Protein AF-A0A1M6JC57-F1 (afdb_monomer_lite)

Secondary structure (DSSP, 8-state):
-HHHHHHHHHHHHHHHHHHHHHHHHHHHHTT------------PPP----PPP----S------SS-------------TTSPPS---S-SS--PPTTTT----TTS------TT-S-----EEEEEEEE-SSEEEEEEEESS--S--EEEEEETTEEEEEEEE--SS-EEEEEEPPSEEEEEEEEES--TTSSSEEEEEEEE-TTS-EEEEEEEEE-TT-EEEEEEEE---

Sequence (232 aa):
MAGYLLSLFHHIKDSMRKLSFLFIILFSFAAIKVSAQTDLPTSKPLKIDKVNPINSSGTPNKGSVLNMPNLIKEQPSVDMTAPNPVKMLRDEELVQAGTGMKIDPRIGPGERLGGSGQYFADQYLGDVKSSGKFIGIVCRDHEYVDGDRVKIYMNDMVVEQNLLLTGAFKGINVDLQDGFNRLDFEALNHGSSAPNTAQVDVYNDKGELIYSNKWLLSAGSKATLIVTKESM

Structure (mmCIF, N/CA/C/O backbone):
data_AF-A0A1M6JC57-F1
#
_entry.id   AF-A0A1M6JC57-F1
#
loop_
_atom_site.group_PDB
_atom_site.id
_atom_site.type_symbol
_atom_site.label_atom_id
_atom_site.label_alt_id
_atom_site.label_comp_id
_atom_site.label_asym_id
_atom_site.label_entity_id
_atom_site.label_seq_id
_atom_site.pdbx_PDB_ins_code
_atom_site.Cartn_x
_atom_site.Cartn_y
_atom_site.Cartn_z
_atom_site.occupancy
_atom_site.B_iso_or_equiv
_atom_site.auth_seq_id
_atom_site.auth_comp_id
_atom_site.auth_asym_id
_atom_site.auth_atom_id
_atom_site.pdbx_PDB_model_num
ATOM 1 N N . MET A 1 1 ? -58.322 -1.640 -47.300 1.00 57.94 1 MET A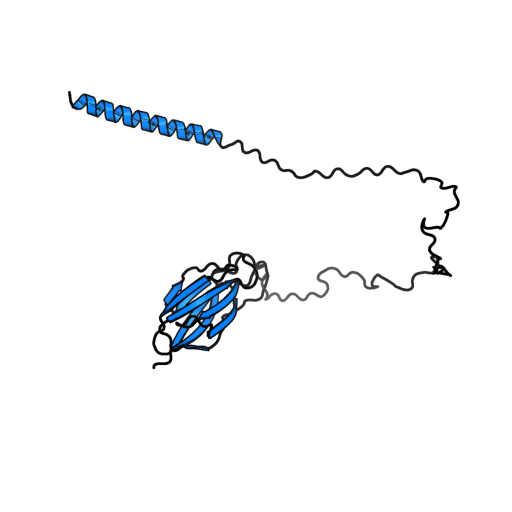 N 1
ATOM 2 C CA . MET A 1 1 ? -57.467 -0.439 -47.133 1.00 57.94 1 MET A CA 1
ATOM 3 C C . MET A 1 1 ? -56.357 -0.614 -46.089 1.00 57.94 1 MET A C 1
ATOM 5 O O . MET A 1 1 ? -55.246 -0.196 -46.370 1.00 57.94 1 MET A O 1
ATOM 9 N N . ALA A 1 2 ? -56.582 -1.271 -44.939 1.00 58.91 2 ALA A N 1
ATOM 10 C CA . ALA A 1 2 ? -55.565 -1.378 -43.874 1.00 58.91 2 ALA A CA 1
ATOM 11 C C . ALA A 1 2 ? -54.357 -2.306 -44.173 1.00 58.91 2 ALA A C 1
ATOM 13 O O . ALA A 1 2 ? -53.244 -2.011 -43.749 1.00 58.91 2 ALA A O 1
ATOM 14 N N . GLY A 1 3 ? -54.537 -3.394 -44.937 1.00 59.84 3 GLY A N 1
ATOM 15 C CA . GLY A 1 3 ? -53.449 -4.348 -45.230 1.00 59.84 3 GLY A CA 1
ATOM 16 C C . GLY A 1 3 ? -52.357 -3.813 -46.169 1.00 59.84 3 GLY A C 1
ATOM 17 O O . GLY A 1 3 ? -51.183 -4.128 -45.992 1.00 59.84 3 GLY A O 1
ATOM 18 N N . TYR A 1 4 ? -52.726 -2.945 -47.120 1.00 62.69 4 TYR A N 1
ATOM 19 C CA . TYR A 1 4 ? -51.774 -2.326 -48.053 1.00 62.69 4 TYR A CA 1
ATOM 20 C C . TYR A 1 4 ? -50.850 -1.325 -47.352 1.00 62.69 4 TYR A C 1
ATOM 22 O O . TYR A 1 4 ? -49.657 -1.300 -47.632 1.00 62.69 4 TYR A O 1
ATOM 30 N N . LEU A 1 5 ? -51.368 -0.556 -46.388 1.00 60.28 5 LEU A N 1
ATOM 31 C CA . LEU A 1 5 ? -50.570 0.390 -45.600 1.00 60.28 5 LEU A CA 1
ATOM 32 C C . LEU A 1 5 ? -49.539 -0.316 -44.711 1.00 60.28 5 LEU A C 1
ATOM 34 O O . LEU A 1 5 ? -48.407 0.148 -44.605 1.00 60.28 5 LEU A O 1
ATOM 38 N N . LEU A 1 6 ? -49.898 -1.464 -44.126 1.00 63.25 6 LEU A N 1
ATOM 39 C CA . LEU A 1 6 ? -48.986 -2.233 -43.276 1.00 63.25 6 LEU A CA 1
ATOM 40 C C . LEU A 1 6 ? -47.871 -2.912 -44.090 1.00 63.25 6 LEU A C 1
ATOM 42 O O . LEU A 1 6 ? -46.718 -2.930 -43.659 1.00 63.25 6 LEU A O 1
ATOM 46 N N . SER A 1 7 ? -48.202 -3.422 -45.280 1.00 64.75 7 SER A N 1
ATOM 47 C CA . SER A 1 7 ? -47.235 -3.969 -46.241 1.00 64.75 7 SER A CA 1
ATOM 48 C C . SER A 1 7 ? -46.272 -2.891 -46.750 1.00 64.75 7 SER A C 1
ATOM 50 O O . SER A 1 7 ? -45.063 -3.128 -46.784 1.00 64.75 7 SER A O 1
ATOM 52 N N . LEU A 1 8 ? -46.776 -1.692 -47.062 1.00 66.56 8 LEU A N 1
ATOM 53 C CA . LEU A 1 8 ? -45.949 -0.568 -47.501 1.00 66.56 8 LEU A CA 1
ATOM 54 C C . LEU A 1 8 ? -44.967 -0.139 -46.400 1.00 66.56 8 LEU A C 1
ATOM 56 O O . LEU A 1 8 ? -43.790 0.071 -46.673 1.00 66.56 8 LEU A O 1
ATOM 60 N N . PHE A 1 9 ? -45.421 -0.082 -45.143 1.00 65.44 9 PHE A N 1
ATOM 61 C CA . PHE A 1 9 ? -44.577 0.290 -44.002 1.00 65.44 9 PHE A CA 1
ATOM 62 C C . PHE A 1 9 ? -43.449 -0.716 -43.743 1.00 65.44 9 PHE A C 1
ATOM 64 O O . PHE A 1 9 ? -42.313 -0.320 -43.482 1.00 65.44 9 PHE A O 1
ATOM 71 N N . HIS A 1 10 ? -43.738 -2.016 -43.851 1.00 68.31 10 HIS A N 1
ATOM 72 C CA . HIS A 1 10 ? -42.714 -3.057 -43.729 1.00 68.31 10 HIS A CA 1
ATOM 73 C C . HIS A 1 10 ? -41.713 -2.994 -44.884 1.00 68.31 10 HIS A C 1
ATOM 75 O O . HIS A 1 10 ? -40.508 -3.092 -44.654 1.00 68.31 10 HIS A O 1
ATOM 81 N N . HIS A 1 11 ? -42.187 -2.742 -46.106 1.00 70.12 11 HIS A N 1
ATOM 82 C CA . HIS A 1 11 ? -41.315 -2.630 -47.270 1.00 70.12 11 HIS A CA 1
ATOM 83 C C . HIS A 1 11 ? -40.398 -1.398 -47.199 1.00 70.12 11 HIS A C 1
ATOM 85 O O . HIS A 1 11 ? -39.202 -1.498 -47.477 1.00 70.12 11 HIS A O 1
ATOM 91 N N . ILE A 1 12 ? -40.919 -0.260 -46.728 1.00 72.25 12 ILE A N 1
ATOM 92 C CA . ILE A 1 12 ? -40.142 0.965 -46.489 1.00 72.25 12 ILE A CA 1
ATOM 93 C C . ILE A 1 12 ? -39.103 0.740 -45.382 1.00 72.25 12 ILE A C 1
ATOM 95 O O . ILE A 1 12 ? -37.943 1.123 -45.542 1.00 72.25 12 ILE A O 1
ATOM 99 N N . LYS A 1 13 ? -39.473 0.064 -44.287 1.00 72.25 13 LYS A N 1
ATOM 100 C CA . LYS A 1 13 ? -38.561 -0.239 -43.173 1.00 72.25 13 LYS A CA 1
ATOM 101 C C . LYS A 1 13 ? -37.418 -1.168 -43.591 1.00 72.25 13 LYS A C 1
ATOM 103 O O . LYS A 1 13 ? -36.267 -0.913 -43.235 1.00 72.25 13 LYS A O 1
ATOM 108 N N . ASP A 1 14 ? -37.702 -2.200 -44.383 1.00 74.69 14 ASP A N 1
ATOM 109 C CA . ASP A 1 14 ? -36.667 -3.090 -44.917 1.00 74.69 14 ASP A CA 1
ATOM 110 C C . ASP A 1 14 ? -35.776 -2.394 -45.953 1.00 74.69 14 ASP A C 1
ATOM 112 O O . ASP A 1 14 ? -34.565 -2.626 -45.972 1.00 74.69 14 ASP A O 1
ATOM 116 N N . SER A 1 15 ? -36.333 -1.494 -46.770 1.00 73.88 15 SER A N 1
ATOM 117 C CA . SER A 1 15 ? -35.555 -0.669 -47.701 1.00 73.88 15 SER A CA 1
ATOM 118 C C . SER A 1 15 ? -34.612 0.286 -46.960 1.00 73.88 15 SER A C 1
ATOM 120 O O . SER A 1 15 ? -33.434 0.385 -47.301 1.00 73.88 15 SER A O 1
ATOM 122 N N . MET A 1 16 ? -35.082 0.930 -45.887 1.00 75.19 16 MET A N 1
ATOM 123 C CA . MET A 1 16 ? -34.252 1.798 -45.046 1.00 75.19 16 MET A CA 1
ATOM 124 C C . MET A 1 16 ? -33.160 1.032 -44.293 1.00 75.19 16 MET A C 1
ATOM 126 O O . MET A 1 16 ? -32.037 1.524 -44.177 1.00 75.19 16 MET A O 1
ATOM 130 N N . ARG A 1 17 ? -33.442 -0.193 -43.830 1.00 74.38 17 ARG A N 1
ATOM 131 C CA . ARG A 1 17 ? -32.431 -1.047 -43.190 1.00 74.38 17 ARG A CA 1
ATOM 132 C C . ARG A 1 17 ? -31.338 -1.447 -44.182 1.00 74.38 17 ARG A C 1
ATOM 134 O O . ARG A 1 17 ? -30.161 -1.351 -43.851 1.00 74.38 17 ARG A O 1
ATOM 141 N N . LYS A 1 18 ? -31.702 -1.823 -45.413 1.00 76.12 18 LYS A N 1
ATOM 142 C CA . LYS A 1 18 ? -30.737 -2.137 -46.484 1.00 76.12 18 LYS A CA 1
ATOM 143 C C . LYS A 1 18 ? -29.900 -0.919 -46.891 1.00 76.12 18 LYS A C 1
ATOM 145 O O . LYS A 1 18 ? -28.698 -1.065 -47.090 1.00 76.12 18 LYS A O 1
ATOM 150 N N . LEU A 1 19 ? -30.499 0.274 -46.943 1.00 77.75 19 LEU A N 1
ATOM 151 C CA . LEU A 1 19 ? -29.787 1.522 -47.240 1.00 77.75 19 LEU A CA 1
ATOM 152 C C . LEU A 1 19 ? -28.788 1.897 -46.132 1.00 77.75 19 LEU A C 1
ATOM 154 O O . LEU A 1 19 ? -27.669 2.307 -46.429 1.00 77.75 19 LEU A O 1
ATOM 158 N N . SER A 1 20 ? -29.155 1.688 -44.864 1.00 74.12 20 SER A N 1
ATOM 159 C CA . SER A 1 20 ? -28.253 1.889 -43.723 1.00 74.12 20 SER A CA 1
ATOM 160 C C . SER A 1 20 ? -27.077 0.903 -43.738 1.00 74.12 20 SER A C 1
ATOM 162 O O . SER A 1 20 ? -25.934 1.319 -43.556 1.00 74.12 20 SER A O 1
ATOM 164 N N . PHE A 1 21 ? -27.318 -0.374 -44.060 1.00 77.19 21 PHE A N 1
ATOM 165 C CA . PHE A 1 21 ? -26.244 -1.361 -44.240 1.00 77.19 21 PHE A CA 1
ATOM 166 C C . PHE A 1 21 ? -25.303 -1.010 -45.402 1.00 77.19 21 PHE A C 1
ATOM 168 O O . PHE A 1 21 ? -24.090 -1.156 -45.264 1.00 77.19 21 PHE A O 1
ATOM 175 N N . LEU A 1 22 ? -25.831 -0.494 -46.518 1.00 76.50 22 LEU A N 1
ATOM 176 C CA . LEU A 1 22 ? -25.012 -0.038 -47.645 1.00 76.50 22 LEU A CA 1
ATOM 177 C C . LEU A 1 22 ? -24.105 1.141 -47.246 1.00 76.50 22 LEU A C 1
ATOM 179 O O . LEU A 1 22 ? -22.941 1.183 -47.635 1.00 76.50 22 LEU A O 1
ATOM 183 N N . PHE A 1 23 ? -24.611 2.060 -46.418 1.00 72.88 23 PHE A N 1
ATOM 184 C CA . PHE A 1 23 ? -23.846 3.201 -45.908 1.00 72.88 23 PHE A CA 1
ATOM 185 C C . PHE A 1 23 ? -22.703 2.775 -44.972 1.00 72.88 23 PHE A C 1
ATOM 187 O O . PHE A 1 23 ? -21.607 3.325 -45.049 1.00 72.88 23 PHE A O 1
ATOM 194 N N . ILE A 1 24 ? -22.921 1.756 -44.134 1.00 75.56 24 ILE A N 1
ATOM 195 C CA . ILE A 1 24 ? -21.899 1.205 -43.223 1.00 75.56 24 ILE A CA 1
ATOM 196 C C . ILE A 1 24 ? -20.789 0.475 -44.005 1.00 75.56 24 ILE A C 1
ATOM 198 O O . ILE A 1 24 ? -19.605 0.591 -43.676 1.00 75.56 24 ILE A O 1
ATOM 202 N N . ILE A 1 25 ? -21.141 -0.230 -45.084 1.00 74.38 25 ILE A N 1
ATOM 203 C CA . ILE A 1 25 ? -20.165 -0.890 -45.970 1.00 74.38 25 ILE A CA 1
ATOM 204 C C . ILE A 1 25 ? -19.357 0.149 -46.768 1.00 74.38 25 ILE A C 1
ATOM 206 O O . ILE A 1 25 ? -18.148 -0.000 -46.936 1.00 74.38 25 ILE A O 1
ATOM 210 N N . LEU A 1 26 ? -19.984 1.246 -47.201 1.00 68.44 26 LEU A N 1
ATOM 211 C CA . LEU A 1 26 ? -19.286 2.326 -47.903 1.00 68.44 26 LEU A CA 1
ATOM 212 C C . LEU A 1 26 ? -18.325 3.098 -46.975 1.00 68.44 26 LEU A C 1
ATOM 214 O O . LEU A 1 26 ? -17.235 3.478 -47.397 1.00 68.44 26 LEU A O 1
ATOM 218 N N . PHE A 1 27 ? -18.688 3.282 -45.700 1.00 64.75 27 PHE A N 1
ATOM 219 C CA . PHE A 1 27 ? -17.851 3.983 -44.717 1.00 64.75 27 PHE A CA 1
ATOM 220 C C . PHE A 1 27 ? -16.655 3.143 -44.232 1.00 64.75 27 PHE A C 1
ATOM 222 O O . PHE A 1 27 ? -15.601 3.692 -43.916 1.00 64.75 27 PHE A O 1
ATOM 229 N N . SER A 1 28 ? -16.770 1.811 -44.235 1.00 62.47 28 SER A N 1
ATOM 230 C CA . SER A 1 28 ? -15.669 0.908 -43.859 1.00 62.47 28 SER A CA 1
ATOM 231 C C . SER A 1 28 ? -14.576 0.792 -44.932 1.00 62.47 28 SER A C 1
ATOM 233 O O . SER A 1 28 ? -13.411 0.601 -44.587 1.00 62.47 28 SER A O 1
ATOM 235 N N . PHE A 1 29 ? -14.894 1.009 -46.214 1.00 60.47 29 PHE A N 1
ATOM 236 C CA . PHE A 1 29 ? -13.886 1.060 -47.285 1.00 60.47 29 PHE A CA 1
ATOM 237 C C . PHE A 1 29 ? -13.098 2.383 -47.343 1.00 60.47 29 PHE A C 1
ATOM 239 O O . PHE A 1 29 ? -11.986 2.407 -47.871 1.00 60.47 29 PHE A O 1
ATOM 246 N N . ALA A 1 30 ? -13.619 3.473 -46.767 1.00 59.09 30 ALA A N 1
ATOM 247 C CA . ALA A 1 30 ? -12.938 4.773 -46.736 1.00 59.09 30 ALA A CA 1
ATOM 248 C C . ALA A 1 30 ? -11.845 4.882 -45.648 1.00 59.09 30 ALA A C 1
ATOM 250 O O . ALA A 1 30 ? -11.047 5.817 -45.673 1.00 59.09 30 ALA A O 1
ATOM 251 N N . ALA A 1 31 ? -11.761 3.924 -44.716 1.00 57.47 31 ALA A N 1
ATOM 252 C CA . ALA A 1 31 ? -10.851 3.981 -43.567 1.00 57.47 31 ALA A CA 1
ATOM 253 C C . ALA A 1 31 ? -9.427 3.427 -43.821 1.00 57.47 31 ALA A C 1
ATOM 255 O O . ALA A 1 31 ? -8.596 3.457 -42.918 1.00 57.47 31 ALA A O 1
ATOM 256 N N . ILE A 1 32 ? -9.097 2.939 -45.028 1.00 60.56 32 ILE A N 1
ATOM 257 C CA . ILE A 1 32 ? -7.828 2.210 -45.295 1.00 60.56 32 ILE A CA 1
ATOM 258 C C . ILE A 1 32 ? -6.736 3.099 -45.940 1.00 60.56 32 ILE A C 1
ATOM 260 O O . ILE A 1 32 ? -5.804 2.621 -46.582 1.00 60.56 32 ILE A O 1
ATOM 264 N N . LYS A 1 33 ? -6.784 4.423 -45.772 1.00 57.72 33 LYS A N 1
ATOM 265 C CA . LYS A 1 33 ? -5.689 5.316 -46.208 1.00 57.72 33 LYS A CA 1
ATOM 266 C C . LYS A 1 33 ? -5.234 6.233 -45.076 1.00 57.72 33 LYS A C 1
ATOM 268 O O . LYS A 1 33 ? -5.332 7.450 -45.169 1.00 57.72 33 LYS A O 1
ATOM 273 N N . VAL A 1 34 ? -4.697 5.633 -44.016 1.00 60.22 34 VAL A N 1
ATOM 274 C CA . VAL A 1 34 ? -3.831 6.341 -43.065 1.00 60.22 34 VAL A CA 1
ATOM 275 C C . VAL A 1 34 ? -2.392 6.148 -43.537 1.00 60.22 34 VAL A C 1
ATOM 277 O O . VAL A 1 34 ? -1.761 5.131 -43.263 1.00 60.22 34 VAL A O 1
ATOM 280 N N . SER A 1 35 ? -1.885 7.106 -44.311 1.00 66.38 35 SER A N 1
ATOM 281 C CA . SER A 1 35 ? -0.453 7.211 -44.585 1.00 66.38 35 SER A CA 1
ATOM 282 C C . SER A 1 35 ? 0.213 7.783 -43.335 1.00 66.38 35 SER A C 1
ATOM 284 O O . SER A 1 35 ? 0.094 8.974 -43.062 1.00 66.38 35 SER A O 1
ATOM 286 N N . ALA A 1 36 ? 0.874 6.937 -42.548 1.00 57.84 36 ALA A N 1
ATOM 287 C CA . ALA A 1 36 ? 1.728 7.394 -41.461 1.00 57.84 36 ALA A CA 1
ATOM 288 C C . ALA A 1 36 ? 3.008 7.995 -42.064 1.00 57.84 36 ALA A C 1
ATOM 290 O O . ALA A 1 36 ? 3.823 7.282 -42.648 1.00 57.84 36 ALA A O 1
ATOM 291 N N . GLN A 1 37 ? 3.166 9.314 -41.965 1.00 56.25 37 GLN A N 1
ATOM 292 C CA . GLN A 1 37 ? 4.423 9.988 -42.268 1.00 56.25 37 GLN A CA 1
ATOM 293 C C . GLN A 1 37 ? 5.407 9.698 -41.131 1.00 56.25 37 GLN A C 1
ATOM 295 O O . GLN A 1 37 ? 5.222 10.146 -40.003 1.00 56.25 37 GLN A O 1
ATOM 300 N N . THR A 1 38 ? 6.442 8.913 -41.416 1.00 53.66 38 THR A N 1
ATOM 301 C CA . THR A 1 38 ? 7.579 8.730 -40.513 1.00 53.66 38 THR A CA 1
ATOM 302 C C . THR A 1 38 ? 8.598 9.830 -40.794 1.00 53.66 38 THR A C 1
ATOM 304 O O . THR A 1 38 ? 9.425 9.690 -41.696 1.00 53.66 38 THR A O 1
ATOM 307 N N . ASP A 1 39 ? 8.554 10.921 -40.029 1.00 57.62 39 ASP A N 1
ATOM 308 C CA . ASP A 1 39 ? 9.605 11.947 -40.012 1.00 57.62 39 ASP A CA 1
ATOM 309 C C . ASP A 1 39 ? 10.848 11.426 -39.265 1.00 57.62 39 ASP A C 1
ATOM 311 O O . ASP A 1 39 ? 11.230 11.931 -38.211 1.00 57.62 39 ASP A O 1
ATOM 315 N N . LEU A 1 40 ? 11.495 10.382 -39.795 1.00 57.12 40 LEU A N 1
ATOM 316 C CA . LEU A 1 40 ? 12.866 10.059 -39.403 1.00 57.12 40 LEU A CA 1
ATOM 317 C C . LEU A 1 40 ? 13.819 10.829 -40.325 1.00 57.12 40 LEU A C 1
ATOM 319 O O . LEU A 1 40 ? 13.878 10.526 -41.523 1.00 57.12 40 LEU A O 1
ATOM 323 N N . PRO A 1 41 ? 14.593 11.804 -39.815 1.00 56.69 41 PRO A N 1
ATOM 324 C CA . PRO A 1 41 ? 15.617 12.444 -40.620 1.00 56.69 41 PRO A CA 1
ATOM 325 C C . PRO A 1 41 ? 16.667 11.392 -40.991 1.00 56.69 41 PRO A C 1
ATOM 327 O O . PRO A 1 41 ? 17.414 10.902 -40.146 1.00 56.69 41 PRO A O 1
ATOM 330 N N . THR A 1 42 ? 16.724 11.031 -42.273 1.00 66.25 42 THR A N 1
ATOM 331 C CA . THR A 1 42 ? 17.834 10.238 -42.808 1.00 66.25 42 THR A CA 1
ATOM 332 C C . THR A 1 42 ? 19.108 11.056 -42.629 1.00 66.25 42 THR A C 1
ATOM 334 O O . THR A 1 42 ? 19.217 12.158 -43.176 1.00 66.25 42 THR A O 1
ATOM 337 N N . SER A 1 43 ? 20.064 10.550 -41.846 1.00 63.50 43 SER A N 1
ATOM 338 C CA . SER A 1 43 ? 21.333 11.236 -41.622 1.00 63.50 43 SER A CA 1
ATOM 339 C C . SER A 1 43 ? 22.094 11.336 -42.945 1.00 63.50 43 SER A C 1
ATOM 341 O O . SER A 1 43 ? 22.605 10.357 -43.485 1.00 63.50 43 SER A O 1
ATOM 343 N N . LYS A 1 44 ? 22.160 12.547 -43.504 1.00 69.44 44 LYS A N 1
ATOM 344 C CA . LYS A 1 44 ? 23.105 12.849 -44.578 1.00 69.44 44 LYS A CA 1
ATOM 345 C C . LYS A 1 44 ? 24.494 12.959 -43.943 1.00 69.44 44 LYS A C 1
ATOM 347 O O . LYS A 1 44 ? 24.690 13.862 -43.129 1.00 69.44 44 LYS A O 1
ATOM 352 N N . PRO A 1 45 ? 25.458 12.086 -44.279 1.00 65.56 45 PRO A N 1
ATOM 353 C CA . PRO A 1 45 ? 26.816 12.250 -43.788 1.00 65.56 45 PRO A CA 1
ATOM 354 C C . PRO A 1 45 ? 27.404 13.552 -44.345 1.00 65.56 45 PRO A C 1
ATOM 356 O O . PRO A 1 45 ? 27.361 13.805 -45.552 1.00 65.56 45 PRO A O 1
ATOM 359 N N . LEU A 1 46 ? 27.936 14.390 -43.453 1.00 65.12 46 LEU A N 1
ATOM 360 C CA . LEU A 1 46 ? 28.674 15.600 -43.808 1.00 65.12 46 LEU A CA 1
ATOM 361 C C . LEU A 1 46 ? 29.938 15.207 -44.582 1.00 65.12 46 LEU A C 1
ATOM 363 O O . LEU A 1 46 ? 30.822 14.542 -44.043 1.00 65.12 46 LEU A O 1
ATOM 367 N N . LYS A 1 47 ? 30.034 15.633 -45.844 1.00 65.25 47 LYS A N 1
ATOM 368 C CA . LYS A 1 47 ? 31.299 15.603 -46.583 1.00 65.25 47 LYS A CA 1
ATOM 369 C C . LYS A 1 47 ? 32.156 16.761 -46.083 1.00 65.25 47 LYS A C 1
ATOM 371 O O . LYS A 1 47 ? 31.858 17.915 -46.372 1.00 65.25 47 LYS A O 1
ATOM 376 N N . ILE A 1 48 ? 33.182 16.449 -45.297 1.00 64.88 48 ILE A N 1
ATOM 377 C CA . ILE A 1 48 ? 34.228 17.412 -44.951 1.00 64.88 48 ILE A CA 1
ATOM 378 C C . ILE A 1 48 ? 35.236 17.388 -46.095 1.00 64.88 48 ILE A C 1
ATOM 380 O O . ILE A 1 48 ? 36.061 16.478 -46.183 1.00 64.88 48 ILE A O 1
ATOM 384 N N . ASP A 1 49 ? 35.153 18.372 -46.984 1.00 68.88 49 ASP A N 1
ATOM 385 C CA . ASP A 1 49 ? 36.222 18.607 -47.946 1.00 68.88 49 ASP A CA 1
ATOM 386 C C . ASP A 1 49 ? 37.463 19.100 -47.195 1.00 68.88 49 ASP A C 1
ATOM 388 O O . ASP A 1 49 ? 37.387 19.905 -46.260 1.00 68.88 49 A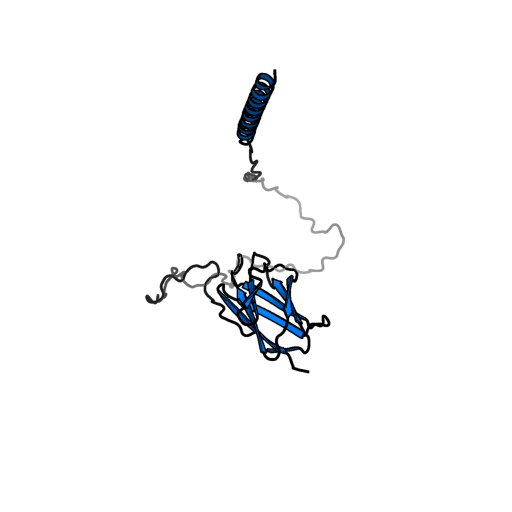SP A O 1
ATOM 392 N N . LYS A 1 50 ? 38.627 18.572 -47.576 1.00 57.53 50 LYS A N 1
ATOM 393 C CA . LYS A 1 50 ? 39.908 18.898 -46.953 1.00 57.53 50 LYS A CA 1
ATOM 394 C C . LYS A 1 50 ? 40.217 20.372 -47.229 1.00 57.53 50 LYS A C 1
ATOM 396 O O . LYS A 1 50 ? 40.629 20.725 -48.330 1.00 57.53 50 LYS A O 1
ATOM 401 N N . VAL A 1 51 ? 39.996 21.234 -46.238 1.00 61.25 51 VAL A N 1
ATOM 402 C CA . VAL A 1 51 ? 40.398 22.643 -46.303 1.00 61.25 51 VAL A CA 1
ATOM 403 C C . VAL A 1 51 ? 41.911 22.697 -46.498 1.00 61.25 51 VAL A C 1
ATOM 405 O O . VAL A 1 51 ? 42.667 22.125 -45.710 1.00 61.25 51 VAL A O 1
ATOM 408 N N . ASN A 1 52 ? 42.351 23.371 -47.564 1.00 61.69 52 ASN A N 1
ATOM 409 C CA . ASN A 1 52 ? 43.759 23.702 -47.744 1.00 61.69 52 ASN A CA 1
ATOM 410 C C . ASN A 1 52 ? 44.221 24.500 -46.517 1.00 61.69 52 ASN A C 1
ATOM 412 O O . ASN A 1 52 ? 43.550 25.475 -46.163 1.00 61.69 52 ASN A O 1
ATOM 416 N N . PRO A 1 53 ? 45.325 24.113 -45.855 1.00 54.25 53 PRO A N 1
ATOM 417 C CA . PRO A 1 53 ? 45.817 24.853 -44.707 1.00 54.25 53 PRO A CA 1
ATOM 418 C C . PRO A 1 53 ? 46.078 26.294 -45.142 1.00 54.25 53 PRO A C 1
ATOM 420 O O . PRO A 1 53 ? 46.812 26.553 -46.096 1.00 54.25 53 PRO A O 1
ATOM 423 N N . ILE A 1 54 ? 45.423 27.234 -44.465 1.00 52.69 54 ILE A N 1
ATOM 424 C CA . ILE A 1 54 ? 45.704 28.650 -44.643 1.00 52.69 54 ILE A CA 1
ATOM 425 C C . ILE A 1 54 ? 47.124 28.848 -44.121 1.00 52.69 54 ILE A C 1
ATOM 427 O O . ILE A 1 54 ? 47.382 28.696 -42.926 1.00 52.69 54 ILE A O 1
ATOM 431 N N . ASN A 1 55 ? 48.053 29.151 -45.026 1.00 55.25 55 ASN A N 1
ATOM 432 C CA . ASN A 1 55 ? 49.387 29.594 -44.656 1.00 55.25 55 ASN A CA 1
ATOM 433 C C . ASN A 1 55 ? 49.242 30.970 -43.998 1.00 55.25 55 ASN A C 1
ATOM 435 O O . ASN A 1 55 ? 49.256 31.997 -44.672 1.00 55.25 55 ASN A O 1
ATOM 439 N N . SER A 1 56 ? 49.061 30.994 -42.679 1.00 48.44 56 SER A N 1
ATOM 440 C CA . SER A 1 56 ? 49.101 32.220 -41.886 1.00 48.44 56 SER A CA 1
ATOM 441 C C . SER A 1 56 ? 50.542 32.716 -41.802 1.00 48.44 56 SER A C 1
ATOM 443 O O . SER A 1 56 ? 51.221 32.536 -40.795 1.00 48.44 56 SER A O 1
ATOM 445 N N . SER A 1 57 ? 51.031 33.359 -42.861 1.00 52.06 57 SER A N 1
ATOM 446 C CA . SER A 1 57 ? 52.250 34.170 -42.821 1.00 52.06 57 SER A CA 1
ATOM 447 C C . SER A 1 57 ? 51.952 35.540 -42.199 1.00 52.06 57 SER A C 1
ATOM 449 O O . SER A 1 57 ? 52.148 36.582 -42.820 1.00 52.06 57 SER A O 1
ATOM 451 N N . GLY A 1 58 ? 51.426 35.531 -40.977 1.00 51.84 58 GLY A N 1
ATOM 452 C CA . GLY A 1 58 ? 51.177 36.716 -40.168 1.00 51.84 58 GLY A CA 1
ATOM 453 C C . GLY A 1 58 ? 51.557 36.405 -38.731 1.00 51.84 58 GLY A C 1
ATOM 454 O O . GLY A 1 58 ? 51.068 35.436 -38.153 1.00 51.84 58 GLY A O 1
ATOM 455 N N . THR A 1 59 ? 52.464 37.196 -38.166 1.00 46.97 59 THR A N 1
ATOM 456 C CA . THR A 1 59 ? 52.841 37.106 -36.755 1.00 46.97 59 THR A CA 1
ATOM 457 C C . THR A 1 59 ? 51.583 37.218 -35.885 1.00 46.97 59 THR A C 1
ATOM 459 O O . THR A 1 59 ? 50.799 38.154 -36.060 1.00 46.97 59 THR A O 1
ATOM 462 N N . PRO A 1 60 ? 51.337 36.277 -34.957 1.00 45.00 60 PRO A N 1
ATOM 463 C CA . PRO A 1 60 ? 50.129 36.313 -34.155 1.00 45.00 60 PRO A CA 1
ATOM 464 C C . PRO A 1 60 ? 50.272 37.455 -33.153 1.00 45.00 60 PRO A C 1
ATOM 466 O O . PRO A 1 60 ? 51.086 37.379 -32.231 1.00 45.00 60 PRO A O 1
ATOM 469 N N . ASN A 1 61 ? 49.488 38.519 -33.319 1.00 56.44 61 ASN A N 1
ATOM 470 C CA . ASN A 1 61 ? 49.352 39.522 -32.271 1.00 56.44 61 ASN A CA 1
ATOM 471 C C . ASN A 1 61 ? 48.658 38.853 -31.080 1.00 56.44 61 ASN A C 1
ATOM 473 O O . ASN A 1 61 ? 47.442 38.664 -31.062 1.00 56.44 61 ASN A O 1
ATOM 477 N N . LYS A 1 62 ? 49.458 38.440 -30.093 1.00 51.25 62 LYS A N 1
ATOM 478 C CA . LYS A 1 62 ? 48.985 37.936 -28.804 1.00 51.25 62 LYS A CA 1
ATOM 479 C C . LYS A 1 62 ? 48.475 39.117 -27.978 1.00 51.25 62 LYS A C 1
ATOM 481 O O . LYS A 1 62 ? 49.172 39.617 -27.103 1.00 51.25 62 LYS A O 1
ATOM 486 N N . GLY A 1 63 ? 47.268 39.577 -28.276 1.00 53.75 63 GLY A N 1
ATOM 487 C CA . GLY A 1 63 ? 46.591 40.603 -27.496 1.00 53.75 63 GLY A CA 1
ATOM 488 C C . GLY A 1 63 ? 45.085 40.438 -27.597 1.00 53.75 63 GLY A C 1
ATOM 489 O O . GLY A 1 63 ? 44.529 40.456 -28.691 1.00 53.75 63 GLY A O 1
ATOM 490 N N . SER A 1 64 ? 44.429 40.273 -26.450 1.00 51.78 64 SER A N 1
ATOM 491 C CA . SER A 1 64 ? 42.992 40.515 -26.342 1.00 51.78 64 SER A CA 1
ATOM 492 C C . SER A 1 64 ? 42.725 41.981 -26.697 1.00 51.78 64 SER A C 1
ATOM 494 O O . SER A 1 64 ? 43.518 42.854 -26.348 1.00 51.78 64 SER A O 1
ATOM 496 N N . VAL A 1 65 ? 41.604 42.271 -27.361 1.00 58.78 65 VAL A N 1
ATOM 497 C CA . VAL A 1 65 ? 41.153 43.645 -27.682 1.00 58.78 65 VAL A CA 1
ATOM 498 C C . VAL A 1 65 ? 40.944 44.486 -26.404 1.00 58.78 65 VAL A C 1
ATOM 500 O O . VAL A 1 65 ? 40.820 45.706 -26.456 1.00 58.78 65 VAL A O 1
ATOM 503 N N . LEU A 1 66 ? 40.959 43.844 -25.234 1.00 59.12 66 LEU A N 1
ATOM 504 C CA . LEU A 1 66 ? 41.004 44.480 -23.926 1.00 59.12 66 LEU A CA 1
ATOM 505 C C . LEU A 1 66 ? 42.441 44.455 -23.392 1.00 59.12 66 LEU A C 1
ATOM 507 O O . LEU A 1 66 ? 43.041 43.386 -23.268 1.00 59.12 66 LEU A O 1
ATOM 511 N N . ASN A 1 67 ? 42.960 45.639 -23.053 1.00 54.94 67 ASN A N 1
ATOM 512 C CA . ASN A 1 67 ? 44.296 45.903 -22.510 1.00 54.94 67 ASN A CA 1
ATOM 513 C C . ASN A 1 67 ? 44.452 45.335 -21.083 1.00 54.94 67 ASN A C 1
ATOM 515 O O . ASN A 1 67 ? 44.617 46.071 -20.112 1.00 54.94 67 ASN A O 1
ATOM 519 N N . MET A 1 68 ? 44.306 44.021 -20.936 1.00 60.16 68 MET A N 1
ATOM 520 C CA . MET A 1 68 ? 44.453 43.323 -19.669 1.00 60.16 68 MET A CA 1
ATOM 521 C C . MET A 1 68 ? 45.899 42.830 -19.559 1.00 60.16 68 MET A C 1
ATOM 523 O O . MET A 1 68 ? 46.354 42.096 -20.442 1.00 60.16 68 MET A O 1
ATOM 527 N N . PRO A 1 69 ? 46.653 43.235 -18.521 1.00 56.72 69 PRO A N 1
ATOM 528 C CA . PRO A 1 69 ? 48.042 42.828 -18.379 1.00 56.72 69 PRO A CA 1
ATOM 529 C C . PRO A 1 69 ? 48.121 41.310 -18.214 1.00 56.72 69 PRO A C 1
ATOM 531 O O . PRO A 1 69 ? 47.384 40.710 -17.432 1.00 56.72 69 PRO A O 1
ATOM 534 N N . ASN A 1 70 ? 49.012 40.685 -18.979 1.00 59.31 70 ASN A N 1
ATOM 535 C CA . ASN A 1 70 ? 49.207 39.243 -18.969 1.00 59.31 70 ASN A CA 1
ATOM 536 C C . ASN A 1 70 ? 49.787 38.817 -17.604 1.00 59.31 70 ASN A C 1
ATOM 538 O O . ASN A 1 70 ? 50.961 39.051 -17.327 1.00 59.31 70 ASN A O 1
ATOM 542 N N . LEU A 1 71 ? 48.956 38.240 -16.727 1.00 62.75 71 LEU A N 1
ATOM 543 C CA . LEU A 1 71 ? 49.338 37.872 -15.352 1.00 62.75 71 LEU A CA 1
ATOM 544 C C . LEU A 1 71 ? 50.205 36.604 -15.273 1.00 62.75 71 LEU A C 1
ATOM 546 O O . LEU A 1 71 ? 50.718 36.272 -14.207 1.00 62.75 71 LEU A O 1
ATOM 550 N N . ILE A 1 72 ? 50.390 35.898 -16.390 1.00 64.44 72 ILE A N 1
ATOM 551 C CA . ILE A 1 72 ? 51.165 34.657 -16.460 1.00 64.44 72 ILE A CA 1
ATOM 552 C C . ILE A 1 72 ? 52.509 34.969 -17.126 1.00 64.44 72 ILE A C 1
ATOM 554 O O . ILE A 1 72 ? 52.584 35.130 -18.344 1.00 64.44 72 ILE A O 1
ATOM 558 N N . LYS A 1 73 ? 53.566 35.101 -16.311 1.00 62.75 73 LYS A N 1
ATOM 559 C CA . LYS A 1 73 ? 54.922 35.461 -16.771 1.00 62.75 73 LYS A CA 1
ATOM 560 C C . LYS A 1 73 ? 55.663 34.330 -17.487 1.00 62.75 73 LYS A C 1
ATOM 562 O O . LYS A 1 73 ? 56.516 34.625 -18.314 1.00 62.75 73 LYS A O 1
ATOM 567 N N . GLU A 1 74 ? 55.325 33.071 -17.229 1.00 66.06 74 GLU A N 1
ATOM 568 C CA . GLU A 1 74 ? 55.971 31.924 -17.872 1.00 66.06 74 GLU A CA 1
ATOM 569 C C . GLU A 1 74 ? 54.923 30.926 -18.353 1.00 66.06 74 GLU A C 1
ATOM 571 O O . GLU A 1 74 ? 54.051 30.497 -17.597 1.00 66.06 74 GLU A O 1
ATOM 576 N N . GLN A 1 75 ? 54.993 30.574 -19.638 1.00 67.31 75 GLN A N 1
ATOM 577 C CA . GLN A 1 75 ? 54.229 29.454 -20.173 1.00 67.31 75 GLN A CA 1
ATOM 578 C C . GLN A 1 75 ? 54.980 28.165 -19.816 1.00 67.31 75 GLN A C 1
ATOM 580 O O . GLN A 1 75 ? 56.177 28.089 -20.095 1.00 67.31 75 GLN A O 1
ATOM 585 N N . PRO A 1 76 ? 54.324 27.159 -19.214 1.00 64.50 76 PRO A N 1
ATOM 586 C CA . PRO A 1 76 ? 54.993 25.912 -18.870 1.00 64.50 76 PRO A CA 1
ATOM 587 C C . PRO A 1 76 ? 55.514 25.231 -20.142 1.00 64.50 76 PRO A C 1
ATOM 589 O O . PRO A 1 76 ? 54.752 24.962 -21.073 1.00 64.50 76 PRO A O 1
ATOM 592 N N . SER A 1 77 ? 56.820 24.963 -20.189 1.00 67.50 77 SER A N 1
ATOM 593 C CA . SER A 1 77 ? 57.444 24.185 -21.258 1.00 67.50 77 SER A CA 1
ATOM 594 C C . SER A 1 77 ? 57.116 22.707 -21.051 1.00 67.50 77 SER A C 1
ATOM 596 O O . SER A 1 77 ? 57.718 22.038 -20.211 1.00 67.50 77 SER A O 1
ATOM 598 N N . VAL A 1 78 ? 56.128 22.202 -21.786 1.00 63.94 78 VAL A N 1
ATOM 599 C CA . VAL A 1 78 ? 55.788 20.777 -21.780 1.00 63.94 78 VAL A CA 1
ATOM 600 C C . VAL A 1 78 ? 56.686 20.079 -22.798 1.00 63.94 78 VAL A C 1
ATOM 602 O O . VAL A 1 78 ? 56.538 20.290 -24.001 1.00 63.94 78 VAL A O 1
ATOM 605 N N . ASP A 1 79 ? 57.630 19.270 -22.318 1.00 72.81 79 ASP A N 1
ATOM 606 C CA . ASP A 1 79 ? 58.444 18.408 -23.172 1.00 72.81 79 ASP A CA 1
ATOM 607 C C . ASP A 1 79 ? 57.581 17.249 -23.693 1.00 72.81 79 ASP A C 1
ATOM 609 O O . ASP A 1 79 ? 57.253 16.314 -22.966 1.00 72.81 79 ASP A O 1
ATOM 613 N N . MET A 1 80 ? 57.179 17.335 -24.963 1.00 67.69 80 MET A N 1
ATOM 614 C CA . MET A 1 80 ? 56.361 16.314 -25.626 1.00 67.69 80 MET A CA 1
ATOM 615 C C . MET A 1 80 ? 57.172 15.117 -26.136 1.00 67.69 80 MET A C 1
ATOM 617 O O . MET A 1 80 ? 56.592 14.190 -26.699 1.00 67.69 80 MET A O 1
ATOM 621 N N . THR A 1 81 ? 58.499 15.132 -25.971 1.00 74.31 81 THR A N 1
ATOM 622 C CA . THR A 1 81 ? 59.372 14.014 -26.357 1.00 74.31 81 THR A CA 1
ATOM 623 C C . THR A 1 81 ? 59.634 13.037 -25.213 1.00 74.31 81 THR A C 1
ATOM 625 O O . THR A 1 81 ? 60.026 11.897 -25.466 1.00 74.31 81 THR A O 1
ATOM 628 N N . ALA A 1 82 ? 59.351 13.432 -23.969 1.00 74.25 82 ALA A N 1
ATOM 629 C CA . ALA A 1 82 ? 59.438 12.547 -22.818 1.00 74.25 82 ALA A CA 1
ATOM 630 C C . ALA A 1 82 ? 58.267 11.536 -22.812 1.00 74.25 82 ALA A C 1
ATOM 632 O O . ALA A 1 82 ? 57.102 11.941 -22.880 1.00 74.25 82 ALA A O 1
ATOM 633 N N . PRO A 1 83 ? 58.531 10.217 -22.714 1.00 68.88 83 PRO A N 1
ATOM 634 C CA . PRO A 1 83 ? 57.470 9.226 -22.599 1.00 68.88 83 PRO A CA 1
ATOM 635 C C . PRO A 1 83 ? 56.698 9.443 -21.294 1.00 68.88 83 PRO A C 1
ATOM 637 O O . PRO A 1 83 ? 57.284 9.545 -20.216 1.00 68.88 83 PRO A O 1
ATOM 640 N N . ASN A 1 84 ? 55.372 9.525 -21.398 1.00 70.50 84 ASN A N 1
ATOM 641 C CA . ASN A 1 84 ? 54.499 9.761 -20.254 1.00 70.50 84 ASN A CA 1
ATOM 642 C C . ASN A 1 84 ? 54.626 8.595 -19.246 1.00 70.50 84 ASN A C 1
ATOM 644 O O . ASN A 1 84 ? 54.342 7.455 -19.623 1.00 70.50 84 ASN A O 1
ATOM 648 N N . PRO A 1 85 ? 55.023 8.838 -17.981 1.00 70.56 85 PRO A N 1
ATOM 649 C CA . PRO A 1 85 ? 55.167 7.775 -16.984 1.00 70.56 85 PRO A CA 1
ATOM 650 C C . PRO A 1 85 ? 53.819 7.176 -16.556 1.00 70.56 85 PRO A C 1
ATOM 652 O O . PRO A 1 85 ? 53.782 6.100 -15.960 1.00 70.56 85 PRO A O 1
ATOM 655 N N . VAL A 1 86 ? 52.704 7.856 -16.845 1.00 72.19 86 VAL A N 1
ATOM 656 C CA . VAL A 1 86 ? 51.363 7.407 -16.463 1.00 72.19 86 VAL A CA 1
ATOM 657 C C . VAL A 1 86 ? 50.809 6.457 -17.523 1.00 72.19 86 VAL A C 1
ATOM 659 O O . VAL A 1 86 ? 50.356 6.865 -18.594 1.00 72.19 86 VAL A O 1
ATOM 662 N N . LYS A 1 87 ? 50.827 5.164 -17.202 1.00 72.81 87 LYS A N 1
ATOM 663 C CA . LYS A 1 87 ? 50.250 4.103 -18.029 1.00 72.81 87 LYS A CA 1
ATOM 664 C C . LYS A 1 87 ? 48.730 4.072 -17.826 1.00 72.81 87 LYS A C 1
ATOM 666 O O . LYS A 1 87 ? 48.243 3.682 -16.772 1.00 72.81 87 LYS A O 1
ATOM 671 N N . MET A 1 88 ? 47.979 4.521 -18.833 1.00 72.00 88 MET A N 1
ATOM 672 C CA . MET A 1 88 ? 46.503 4.582 -18.799 1.00 72.00 88 MET A CA 1
ATOM 673 C C . MET A 1 88 ? 45.827 3.227 -19.081 1.00 72.00 88 MET A C 1
ATOM 675 O O . MET A 1 88 ? 44.614 3.098 -18.930 1.00 72.00 88 MET A O 1
ATOM 679 N N . LEU A 1 89 ? 46.599 2.225 -19.514 1.00 72.19 89 LEU A N 1
ATOM 680 C CA . LEU A 1 89 ? 46.131 0.872 -19.809 1.00 72.19 89 LEU A CA 1
ATOM 681 C C . LEU A 1 89 ? 46.722 -0.099 -18.787 1.00 72.19 89 LEU A C 1
ATOM 683 O O . LEU A 1 89 ? 47.886 0.035 -18.409 1.00 72.19 89 LEU A O 1
ATOM 687 N N . ARG A 1 90 ? 45.909 -1.060 -18.338 1.00 71.06 90 ARG A N 1
ATOM 688 C CA . ARG A 1 90 ? 46.361 -2.135 -17.447 1.00 71.06 90 ARG A CA 1
ATOM 689 C C . ARG A 1 90 ? 47.251 -3.110 -18.217 1.00 71.06 90 ARG A C 1
ATOM 691 O O . ARG A 1 90 ? 47.012 -3.355 -19.394 1.00 71.06 90 ARG A O 1
ATOM 698 N N . ASP A 1 91 ? 48.218 -3.692 -17.515 1.00 73.19 91 ASP A N 1
ATOM 699 C CA . ASP A 1 91 ? 49.179 -4.668 -18.056 1.00 73.19 91 ASP A CA 1
ATOM 700 C C . ASP A 1 91 ? 48.655 -6.111 -18.056 1.00 73.19 91 ASP A C 1
ATOM 702 O O . ASP A 1 91 ? 49.387 -7.047 -18.367 1.00 73.19 91 ASP A O 1
ATOM 706 N N . GLU A 1 92 ? 47.389 -6.296 -17.692 1.00 74.75 92 GLU A N 1
ATOM 707 C CA . GLU A 1 92 ? 46.748 -7.603 -17.641 1.00 74.75 92 GLU A CA 1
ATOM 708 C C . GLU A 1 92 ? 46.229 -8.012 -19.023 1.00 74.75 92 GLU A C 1
ATOM 710 O O . GLU A 1 92 ? 45.622 -7.218 -19.748 1.00 74.75 92 GLU A O 1
ATOM 715 N N . GLU A 1 93 ? 46.449 -9.276 -19.378 1.00 75.12 93 GLU A N 1
ATOM 716 C CA . GLU A 1 93 ? 45.931 -9.873 -20.603 1.00 75.12 93 GLU A CA 1
ATOM 717 C C . GLU A 1 93 ? 44.404 -10.012 -20.512 1.00 75.12 93 GLU A C 1
ATOM 719 O O . GLU A 1 93 ? 43.859 -10.452 -19.496 1.00 75.12 93 GLU A O 1
ATOM 724 N N . LEU A 1 94 ? 43.689 -9.613 -21.569 1.00 78.25 94 LEU A N 1
ATOM 725 C CA . LEU A 1 94 ? 42.233 -9.725 -21.606 1.00 78.25 94 LEU A CA 1
ATOM 726 C C . LEU A 1 94 ? 41.840 -11.204 -21.615 1.00 78.25 94 LEU A C 1
ATOM 728 O O . LEU A 1 94 ? 41.923 -11.878 -22.639 1.00 78.25 94 LEU A O 1
ATOM 732 N N . VAL A 1 95 ? 41.382 -11.707 -20.472 1.00 77.56 95 VAL A N 1
ATOM 733 C CA . VAL A 1 95 ? 40.826 -13.057 -20.383 1.00 77.56 95 VAL A CA 1
ATOM 734 C C . VAL A 1 95 ? 39.456 -13.111 -21.054 1.00 77.56 95 VAL A C 1
ATOM 736 O O . VAL A 1 95 ? 38.646 -12.186 -20.947 1.00 77.56 95 VAL A O 1
ATOM 739 N N . GLN A 1 96 ? 39.170 -14.214 -21.745 1.00 83.38 96 GLN A N 1
ATOM 740 C CA . GLN A 1 96 ? 37.854 -14.434 -22.333 1.00 83.38 96 GLN A CA 1
ATOM 741 C C . GLN A 1 96 ? 36.784 -14.475 -21.233 1.00 83.38 96 GLN A C 1
ATOM 743 O O . GLN A 1 96 ? 36.990 -15.060 -20.161 1.00 83.38 96 GLN A O 1
ATOM 748 N N . ALA A 1 97 ? 35.622 -13.882 -21.517 1.00 78.00 97 ALA A N 1
ATOM 749 C CA . ALA A 1 97 ? 34.469 -13.936 -20.629 1.00 78.00 97 ALA A CA 1
ATOM 750 C C . ALA A 1 97 ? 34.139 -15.397 -20.264 1.00 78.00 97 ALA A C 1
ATOM 752 O O . ALA A 1 97 ? 33.991 -16.244 -21.144 1.00 78.00 97 ALA A O 1
ATOM 753 N N . GLY A 1 98 ? 34.047 -15.687 -18.963 1.00 75.25 98 GLY A N 1
ATOM 754 C CA . GLY A 1 98 ? 33.806 -17.037 -18.438 1.00 75.25 98 GLY A CA 1
ATOM 755 C C . GLY A 1 98 ? 35.048 -17.766 -17.912 1.00 75.25 98 GLY A C 1
ATOM 756 O O . GLY A 1 98 ? 34.907 -18.823 -17.298 1.00 75.25 98 GLY A O 1
ATOM 757 N N . THR A 1 99 ? 36.253 -17.208 -18.074 1.00 82.19 99 THR A N 1
ATOM 758 C CA . THR A 1 99 ? 37.472 -17.773 -17.468 1.00 82.19 99 THR A CA 1
ATOM 759 C C . THR A 1 99 ? 37.328 -17.834 -15.942 1.00 82.19 99 THR A C 1
ATOM 761 O O . THR A 1 99 ? 37.142 -16.811 -15.290 1.00 82.19 99 THR A O 1
ATOM 764 N N . GLY A 1 100 ? 37.379 -19.041 -15.369 1.00 79.81 100 GLY A N 1
ATOM 765 C CA . GLY A 1 100 ? 37.239 -19.269 -13.922 1.00 79.81 100 GLY A CA 1
ATOM 766 C C . GLY A 1 100 ? 35.798 -19.371 -13.402 1.00 79.81 100 GLY A C 1
ATOM 767 O O . GLY A 1 100 ? 35.595 -19.525 -12.197 1.00 79.81 100 GLY A O 1
ATOM 768 N N . MET A 1 101 ? 34.790 -19.323 -14.278 1.00 82.25 101 MET A N 1
ATOM 769 C CA . MET A 1 101 ? 33.390 -19.460 -13.882 1.00 82.25 101 MET A CA 1
ATOM 770 C C . MET A 1 101 ? 33.073 -20.910 -13.483 1.00 82.25 101 MET A C 1
ATOM 772 O O . MET A 1 101 ? 33.136 -21.824 -14.303 1.00 82.25 101 MET A O 1
ATOM 776 N N . LYS A 1 102 ? 32.700 -21.125 -12.218 1.00 77.19 102 LYS A N 1
ATOM 777 C CA . LYS A 1 102 ? 32.140 -22.396 -11.738 1.00 77.19 102 LYS A CA 1
ATOM 778 C C . LYS A 1 102 ? 30.617 -22.315 -11.818 1.00 77.19 102 LYS A C 1
ATOM 780 O O . LYS A 1 102 ? 30.004 -21.620 -11.016 1.00 77.19 102 LYS A O 1
ATOM 785 N N . ILE A 1 103 ? 30.017 -22.994 -12.792 1.00 70.38 103 ILE A N 1
ATOM 786 C CA . ILE A 1 103 ? 28.558 -23.099 -12.911 1.00 70.38 103 ILE A CA 1
ATOM 787 C C . ILE A 1 103 ? 28.073 -24.235 -12.009 1.00 70.38 103 ILE A C 1
ATOM 789 O O . ILE A 1 103 ? 28.504 -25.374 -12.182 1.00 70.38 103 ILE A O 1
ATOM 793 N N . ASP A 1 104 ? 27.185 -23.937 -11.059 1.00 72.88 104 ASP A N 1
ATOM 794 C CA . ASP A 1 104 ? 26.455 -24.964 -10.310 1.00 72.88 104 ASP A CA 1
ATOM 795 C C . ASP A 1 104 ? 25.300 -25.504 -11.181 1.00 72.88 104 ASP A C 1
ATOM 797 O O . ASP A 1 104 ? 24.380 -24.745 -11.495 1.00 72.88 104 ASP A O 1
ATOM 801 N N . PRO A 1 105 ? 25.300 -26.794 -11.570 1.00 67.56 105 PRO A N 1
ATOM 802 C CA . PRO A 1 105 ? 24.260 -27.376 -12.421 1.00 67.56 105 PRO A CA 1
ATOM 803 C C . PRO A 1 105 ? 22.873 -27.453 -11.767 1.00 67.56 105 PRO A C 1
ATOM 805 O O . PRO A 1 105 ? 21.895 -27.732 -12.458 1.00 67.56 105 PRO A O 1
ATOM 808 N N . ARG A 1 106 ? 22.767 -27.268 -10.442 1.00 68.25 106 ARG A N 1
ATOM 809 C CA . ARG A 1 106 ? 21.481 -27.274 -9.721 1.00 68.25 106 ARG A CA 1
ATOM 810 C C . ARG A 1 106 ? 20.715 -25.964 -9.855 1.00 68.25 106 ARG A C 1
ATOM 812 O O . ARG A 1 106 ? 19.527 -25.928 -9.545 1.00 68.25 106 ARG A O 1
ATOM 819 N N . ILE A 1 107 ? 21.374 -24.906 -10.319 1.00 60.59 107 ILE A N 1
ATOM 820 C CA . ILE A 1 107 ? 20.735 -23.636 -10.639 1.00 60.59 107 ILE A CA 1
ATOM 821 C C . ILE A 1 107 ? 20.247 -23.740 -12.088 1.00 60.59 107 ILE A C 1
ATOM 823 O O . ILE A 1 107 ? 21.017 -23.576 -13.033 1.00 60.59 107 ILE A O 1
ATOM 827 N N . GLY A 1 108 ? 18.964 -24.065 -12.272 1.00 66.00 108 GLY A N 1
ATOM 828 C CA . GLY A 1 108 ? 18.309 -23.940 -13.579 1.00 66.00 108 GLY A CA 1
ATOM 829 C C . GLY A 1 108 ? 18.383 -22.493 -14.091 1.00 66.00 108 GLY A C 1
ATOM 830 O O . GLY A 1 108 ? 18.692 -21.592 -13.308 1.00 66.00 108 GLY A O 1
ATOM 831 N N . PRO A 1 109 ? 18.118 -22.227 -15.383 1.00 58.84 109 PRO A N 1
ATOM 832 C CA . PRO A 1 109 ? 18.067 -20.860 -15.886 1.00 58.84 109 PRO A CA 1
ATOM 833 C C . PRO A 1 109 ? 17.001 -20.099 -15.095 1.00 58.84 109 PRO A C 1
ATOM 835 O O . PRO A 1 109 ? 15.809 -20.314 -15.298 1.00 58.84 109 PRO A O 1
ATOM 838 N N . GLY A 1 110 ? 17.439 -19.265 -14.147 1.00 55.44 110 GLY A N 1
ATOM 839 C CA . GLY A 1 110 ? 16.550 -18.413 -13.372 1.00 55.44 110 GLY A CA 1
ATOM 840 C C . GLY A 1 110 ? 15.709 -17.616 -14.353 1.00 55.44 110 GLY A C 1
ATOM 841 O O . GLY A 1 110 ? 16.256 -17.040 -15.300 1.00 55.44 110 GLY A O 1
ATOM 842 N N . GLU A 1 111 ? 14.388 -17.660 -14.185 1.00 53.31 111 GLU A N 1
ATOM 843 C CA . GLU A 1 111 ? 13.473 -16.889 -15.011 1.00 53.31 111 GLU A CA 1
ATOM 844 C C . GLU A 1 111 ? 13.996 -15.458 -15.099 1.00 53.31 111 GLU A C 1
ATOM 846 O O . GLU A 1 111 ? 14.135 -14.751 -14.099 1.00 53.31 111 GLU A O 1
ATOM 851 N N . ARG A 1 112 ? 14.327 -15.034 -16.318 1.00 50.53 112 ARG A N 1
ATOM 852 C CA . ARG A 1 112 ? 14.666 -13.646 -16.613 1.00 50.53 112 ARG A CA 1
ATOM 853 C C . ARG A 1 112 ? 13.364 -12.842 -16.598 1.00 50.53 112 ARG A C 1
ATOM 855 O O . ARG A 1 112 ? 12.919 -12.365 -17.635 1.00 50.53 112 ARG A O 1
ATOM 862 N N . LEU A 1 113 ? 12.737 -12.738 -15.428 1.00 51.47 113 LEU A N 1
ATOM 863 C CA . LEU A 1 113 ? 11.761 -11.701 -15.115 1.00 51.47 113 LEU A CA 1
ATOM 864 C C . LEU A 1 113 ? 12.541 -10.394 -15.206 1.00 51.47 113 LEU A C 1
ATOM 866 O O . LEU A 1 113 ? 13.516 -10.249 -14.477 1.00 51.47 113 LEU A O 1
ATOM 870 N N . GLY A 1 114 ? 12.218 -9.506 -16.147 1.00 45.75 114 GLY A N 1
ATOM 871 C CA . GLY A 1 114 ? 12.943 -8.244 -16.323 1.00 45.75 114 GLY A CA 1
ATOM 872 C C . GLY A 1 114 ? 13.116 -7.525 -14.982 1.00 45.75 114 GLY A C 1
ATOM 873 O O . GLY A 1 114 ? 12.144 -6.998 -14.457 1.00 45.75 114 GLY A O 1
ATOM 874 N N . GLY A 1 115 ? 14.320 -7.581 -14.391 1.00 51.28 115 GLY A N 1
ATOM 875 C CA . GLY A 1 115 ? 14.549 -7.037 -13.048 1.00 51.28 115 GLY A CA 1
ATOM 876 C C . GLY A 1 115 ? 15.778 -7.500 -12.244 1.00 51.28 115 GLY A C 1
ATOM 877 O O . GLY A 1 115 ? 16.346 -6.680 -11.545 1.00 51.28 115 GLY A O 1
ATOM 878 N N . SER A 1 116 ? 16.363 -8.701 -12.314 1.00 52.91 116 SER A N 1
ATOM 879 C CA . SER A 1 116 ? 15.795 -10.036 -12.076 1.00 52.91 116 SER A CA 1
ATOM 880 C C . SER A 1 116 ? 16.381 -10.628 -10.767 1.00 52.91 116 SER A C 1
ATOM 882 O O . SER A 1 116 ? 17.590 -10.875 -10.723 1.00 52.91 116 SER A O 1
ATOM 884 N N . GLY A 1 117 ? 15.571 -10.921 -9.734 1.00 56.56 117 GLY A N 1
ATOM 885 C CA . GLY A 1 117 ? 15.920 -11.981 -8.765 1.00 56.56 117 GLY A CA 1
ATOM 886 C C . GLY A 1 117 ? 15.417 -11.866 -7.320 1.00 56.56 117 GLY A C 1
ATOM 887 O O . GLY A 1 117 ? 15.204 -12.899 -6.688 1.00 56.56 117 GLY A O 1
ATOM 888 N N . GLN A 1 118 ? 15.231 -10.664 -6.769 1.00 71.56 118 GLN A N 1
ATOM 889 C CA . GLN A 1 118 ? 14.770 -10.534 -5.381 1.00 71.56 118 GLN A CA 1
ATOM 890 C C . GLN A 1 118 ? 13.247 -10.634 -5.306 1.00 71.56 118 GLN A C 1
ATOM 892 O O . GLN A 1 118 ? 12.524 -9.758 -5.771 1.00 71.56 118 GLN A O 1
ATOM 897 N N . TYR A 1 119 ? 12.777 -11.738 -4.728 1.00 84.19 119 TYR A N 1
ATOM 898 C CA . TYR A 1 119 ? 11.393 -11.891 -4.302 1.00 84.19 119 TYR A CA 1
ATOM 899 C C . TYR A 1 119 ? 11.192 -11.131 -2.988 1.00 84.19 119 TYR A C 1
ATOM 901 O O . TYR A 1 119 ? 11.850 -11.426 -1.987 1.00 84.19 119 TYR A O 1
ATOM 909 N N . PHE A 1 120 ? 10.289 -10.159 -2.995 1.00 89.75 120 PHE A N 1
ATOM 910 C CA . PHE A 1 120 ? 9.876 -9.416 -1.814 1.00 89.75 120 PHE A CA 1
ATOM 911 C C . PHE A 1 120 ? 8.656 -10.115 -1.222 1.00 89.75 120 PHE A C 1
ATOM 913 O O . PHE A 1 120 ? 7.560 -10.057 -1.785 1.00 89.75 120 PHE A O 1
ATOM 920 N N . ALA A 1 121 ? 8.886 -10.839 -0.128 1.00 93.62 121 ALA A N 1
ATOM 921 C CA . ALA A 1 121 ? 7.878 -11.630 0.566 1.00 93.62 121 ALA A CA 1
ATOM 922 C C . ALA A 1 121 ? 6.862 -10.756 1.320 1.00 93.62 121 ALA A C 1
ATOM 924 O O . ALA A 1 121 ? 6.902 -9.527 1.256 1.00 93.62 121 ALA A O 1
ATOM 925 N N . ASP A 1 122 ? 5.957 -11.413 2.040 1.00 96.38 122 ASP A N 1
ATOM 926 C CA . ASP A 1 122 ? 4.977 -10.743 2.885 1.00 96.38 122 ASP A CA 1
ATOM 927 C C . ASP A 1 122 ? 5.654 -9.833 3.919 1.00 96.38 122 ASP A C 1
ATOM 929 O O . ASP A 1 122 ? 6.682 -10.179 4.510 1.00 96.38 122 ASP A O 1
ATOM 933 N N . GLN A 1 123 ? 5.059 -8.665 4.154 1.00 96.62 123 GLN A N 1
ATOM 934 C CA . GLN A 1 123 ? 5.596 -7.643 5.043 1.00 96.62 123 GLN A CA 1
ATOM 935 C C . GLN A 1 123 ? 4.619 -7.346 6.180 1.00 96.62 123 GLN A C 1
ATOM 937 O O . GLN A 1 123 ? 3.457 -7.016 5.963 1.00 96.62 123 GLN A O 1
ATOM 942 N N . TYR A 1 124 ? 5.106 -7.382 7.417 1.00 97.31 124 TYR A N 1
ATOM 943 C CA . TYR A 1 124 ? 4.346 -6.864 8.548 1.00 97.31 124 TYR A CA 1
ATOM 944 C C . TYR A 1 124 ? 4.580 -5.359 8.691 1.00 97.31 124 TYR A C 1
ATOM 946 O O . TYR A 1 124 ? 5.709 -4.916 8.899 1.00 97.31 124 TYR A O 1
ATOM 954 N N . LEU A 1 125 ? 3.517 -4.571 8.552 1.00 96.44 125 LEU A N 1
ATOM 955 C CA . LEU A 1 125 ? 3.557 -3.114 8.646 1.00 96.44 125 LEU A CA 1
ATOM 956 C C . LEU A 1 125 ? 3.543 -2.650 10.111 1.00 96.44 125 LEU A C 1
ATOM 958 O O . LEU A 1 125 ? 4.143 -1.624 10.436 1.00 96.44 125 LEU A O 1
ATOM 962 N N . GLY A 1 126 ? 2.915 -3.410 11.008 1.00 96.25 126 GLY A N 1
ATOM 963 C CA . GLY A 1 126 ? 2.873 -3.117 12.438 1.00 96.25 126 GLY A CA 1
ATOM 964 C C . GLY A 1 126 ? 1.460 -3.090 13.006 1.00 96.25 126 GLY A C 1
ATOM 965 O O . GLY A 1 126 ? 0.515 -3.609 12.409 1.00 96.25 126 GLY A O 1
ATOM 966 N N . ASP A 1 127 ? 1.348 -2.443 14.162 1.00 95.75 127 ASP A N 1
ATOM 967 C CA . ASP A 1 127 ? 0.128 -2.328 14.951 1.00 95.75 127 ASP A CA 1
ATOM 968 C C . ASP A 1 127 ? -0.224 -0.858 15.177 1.00 95.75 127 ASP A C 1
ATOM 970 O O . ASP A 1 127 ? 0.632 -0.046 15.540 1.00 95.75 127 ASP A O 1
ATOM 974 N N . VAL A 1 128 ? -1.500 -0.516 15.022 1.00 94.75 128 VAL A N 1
ATOM 975 C CA . VAL A 1 128 ? -2.033 0.808 15.347 1.00 94.75 128 VAL A CA 1
ATOM 976 C C . VAL A 1 128 ? -3.294 0.678 16.191 1.00 94.75 128 VAL A C 1
ATOM 978 O O . VAL A 1 128 ? -4.066 -0.271 16.065 1.00 94.75 128 VAL A O 1
ATOM 981 N N . LYS A 1 129 ? -3.506 1.645 17.079 1.00 93.81 129 LYS A N 1
ATOM 982 C CA . LYS A 1 129 ? -4.695 1.732 17.924 1.00 93.81 129 LYS A CA 1
ATOM 983 C C . LYS A 1 129 ? -5.605 2.846 17.431 1.00 93.81 129 LYS A C 1
ATOM 985 O O . LYS A 1 129 ? -5.129 3.922 17.079 1.00 93.81 129 LYS A O 1
ATOM 990 N N . SER A 1 130 ? -6.908 2.596 17.436 1.00 92.62 130 SER A N 1
ATOM 991 C CA . SER A 1 130 ? -7.929 3.593 17.120 1.00 92.62 130 SER A CA 1
ATOM 992 C C . SER A 1 130 ? -9.131 3.409 18.042 1.00 92.62 130 SER A C 1
ATOM 994 O O . SER A 1 130 ? -9.491 2.288 18.375 1.00 92.62 130 SER A O 1
ATOM 996 N N . SER A 1 131 ? -9.765 4.499 18.465 1.00 89.56 131 SER A N 1
ATOM 997 C CA . SER A 1 131 ? -11.047 4.468 19.191 1.00 89.56 131 SER A CA 1
ATOM 998 C C . SER A 1 131 ? -12.237 4.829 18.296 1.00 89.56 131 SER A C 1
ATOM 1000 O O . SER A 1 131 ? -13.383 4.833 18.746 1.00 89.56 131 SER A O 1
ATOM 1002 N N . GLY A 1 132 ? -11.975 5.134 17.021 1.00 89.31 132 GLY A N 1
ATOM 1003 C CA . GLY A 1 132 ? -12.992 5.526 16.054 1.00 89.31 132 GLY A CA 1
ATOM 1004 C C . GLY A 1 132 ? -13.864 4.361 15.587 1.00 89.31 132 GLY A C 1
ATOM 1005 O O . GLY A 1 132 ? -13.499 3.187 15.683 1.00 89.31 132 GLY A O 1
ATOM 1006 N N . LYS A 1 133 ? -15.040 4.687 15.038 1.00 91.81 133 LYS A N 1
ATOM 1007 C CA . LYS A 1 133 ? -15.949 3.687 14.439 1.00 91.81 133 LYS A CA 1
ATOM 1008 C C . LYS A 1 133 ? -15.418 3.121 13.125 1.00 91.81 133 LYS A C 1
ATOM 1010 O O . LYS A 1 133 ? -15.657 1.958 12.825 1.00 91.81 133 LYS A O 1
ATOM 1015 N N . PHE A 1 134 ? -14.711 3.947 12.367 1.00 94.25 134 PHE A N 1
ATOM 1016 C CA . PHE A 1 134 ? -14.118 3.609 11.083 1.00 94.25 134 PHE A CA 1
ATOM 1017 C C . PHE A 1 134 ? -12.738 4.250 10.978 1.00 94.25 134 PHE A C 1
ATOM 1019 O O . PHE A 1 134 ? -12.387 5.144 11.754 1.00 94.25 134 PHE A O 1
ATOM 1026 N N . ILE A 1 135 ? -11.969 3.795 9.999 1.00 96.06 135 ILE A N 1
ATOM 1027 C CA . ILE A 1 135 ? -10.703 4.404 9.598 1.00 96.06 135 ILE A CA 1
ATOM 1028 C C . ILE A 1 135 ? -10.714 4.677 8.100 1.00 96.06 135 ILE A C 1
ATOM 1030 O O . ILE A 1 135 ? -11.333 3.942 7.328 1.00 96.06 135 ILE A O 1
ATOM 1034 N N . GLY A 1 136 ? -10.024 5.739 7.697 1.00 96.44 136 GLY A N 1
ATOM 1035 C CA . GLY A 1 136 ? -9.749 6.032 6.297 1.00 96.44 136 GLY A CA 1
ATOM 1036 C C . GLY A 1 136 ? -8.386 5.481 5.918 1.00 96.44 136 GLY A C 1
ATOM 1037 O O . GLY A 1 136 ? -7.383 5.885 6.497 1.00 96.44 136 GLY A O 1
ATOM 1038 N N . ILE A 1 137 ? -8.337 4.567 4.957 1.00 96.56 137 ILE A N 1
ATOM 1039 C CA . ILE A 1 137 ? -7.095 3.976 4.459 1.00 96.56 137 ILE A CA 1
ATOM 1040 C C . ILE A 1 137 ? -6.860 4.535 3.070 1.00 96.56 137 ILE A C 1
ATOM 1042 O O . ILE A 1 137 ? -7.669 4.298 2.174 1.00 96.56 137 ILE A O 1
ATOM 1046 N N . VAL A 1 138 ? -5.753 5.239 2.866 1.00 96.56 138 VAL A N 1
ATOM 1047 C CA . VAL A 1 138 ? -5.365 5.751 1.552 1.00 96.56 138 VAL A CA 1
ATOM 1048 C C . VAL A 1 138 ? -4.008 5.196 1.153 1.00 96.56 138 VAL A C 1
ATOM 1050 O O . VAL A 1 138 ? -3.098 5.079 1.964 1.00 96.56 138 VAL A O 1
ATOM 1053 N N . CYS A 1 139 ? -3.878 4.848 -0.118 1.00 96.44 139 CYS A N 1
ATOM 1054 C CA . CYS A 1 139 ? -2.663 4.327 -0.713 1.00 96.44 139 CYS A CA 1
ATOM 1055 C C . CYS A 1 139 ? -2.284 5.169 -1.931 1.00 96.44 139 CYS A C 1
ATOM 1057 O O . CYS A 1 139 ? -3.148 5.689 -2.646 1.00 96.44 139 CYS A O 1
ATOM 1059 N N . ARG A 1 140 ? -0.988 5.286 -2.189 1.00 95.94 140 ARG A N 1
ATOM 1060 C CA . ARG A 1 140 ? -0.460 5.855 -3.429 1.00 95.94 140 ARG A CA 1
ATOM 1061 C C . ARG A 1 140 ? 0.787 5.120 -3.868 1.00 95.94 140 ARG A C 1
ATOM 1063 O O . ARG A 1 140 ? 1.445 4.473 -3.058 1.00 95.94 140 ARG A O 1
ATOM 1070 N N . ASP A 1 141 ? 1.127 5.315 -5.127 1.00 95.75 141 ASP A N 1
ATOM 1071 C CA . ASP A 1 141 ? 2.437 4.958 -5.641 1.00 95.75 141 ASP A CA 1
ATOM 1072 C C . ASP A 1 141 ? 3.514 5.813 -4.956 1.00 95.75 141 ASP A C 1
ATOM 1074 O O . ASP A 1 141 ? 3.346 7.032 -4.799 1.00 95.75 141 ASP A O 1
ATOM 1078 N N . HIS A 1 142 ? 4.583 5.171 -4.490 1.00 91.06 142 HIS A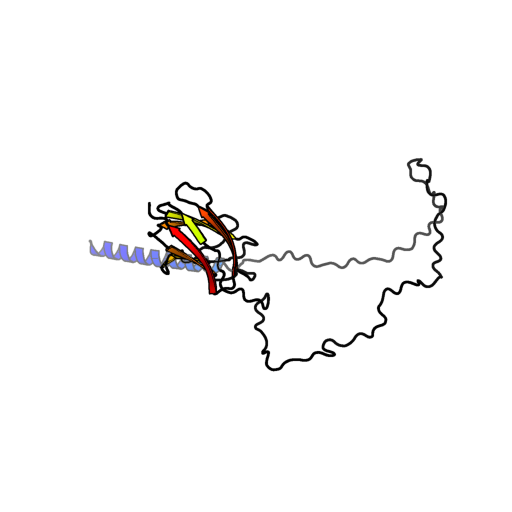 N 1
ATOM 1079 C CA . HIS A 1 142 ? 5.670 5.852 -3.789 1.00 91.06 142 HIS A CA 1
ATOM 1080 C C . HIS A 1 142 ? 6.878 6.152 -4.693 1.00 91.06 142 HIS A C 1
ATOM 1082 O O . HIS A 1 142 ? 7.685 7.016 -4.339 1.00 91.06 142 HIS A O 1
ATOM 1088 N N . GLU A 1 143 ? 7.010 5.487 -5.839 1.00 89.31 143 GLU A N 1
ATOM 1089 C CA . GLU A 1 143 ? 8.197 5.567 -6.688 1.00 89.31 143 GLU A CA 1
ATOM 1090 C C . GLU A 1 143 ? 7.860 6.066 -8.094 1.00 89.31 143 GLU A C 1
ATOM 1092 O O . GLU A 1 143 ? 8.168 7.216 -8.429 1.00 89.31 143 GLU A O 1
ATOM 1097 N N . TYR A 1 144 ? 7.231 5.229 -8.917 1.00 87.62 144 TYR A N 1
ATOM 1098 C CA . TYR A 1 144 ? 6.936 5.538 -10.306 1.00 87.62 144 TYR A CA 1
ATOM 1099 C C . TYR A 1 144 ? 5.622 4.905 -10.758 1.00 87.62 144 TYR A C 1
ATOM 1101 O O . TYR A 1 144 ? 5.473 3.692 -10.786 1.00 87.62 144 TYR A O 1
ATOM 1109 N N . VAL A 1 145 ? 4.695 5.750 -11.215 1.00 91.12 145 VAL A N 1
ATOM 1110 C CA . VAL A 1 145 ? 3.357 5.321 -11.637 1.00 91.12 145 VAL A CA 1
ATOM 1111 C C . VAL A 1 145 ? 3.427 4.548 -12.954 1.00 91.12 145 VAL A C 1
ATOM 1113 O O . VAL A 1 145 ? 3.354 5.139 -14.033 1.00 91.12 145 VAL A O 1
ATOM 1116 N N . ASP A 1 146 ? 3.511 3.225 -12.874 1.00 90.75 146 ASP A N 1
ATOM 1117 C CA . ASP A 1 146 ? 3.660 2.339 -14.035 1.00 90.75 146 ASP A CA 1
ATOM 1118 C C . ASP A 1 146 ? 2.625 1.206 -14.107 1.00 90.75 146 ASP A C 1
ATOM 1120 O O . ASP A 1 146 ? 2.754 0.269 -14.902 1.00 90.75 146 ASP A O 1
ATOM 1124 N N . GLY A 1 147 ? 1.545 1.337 -13.334 1.00 92.69 147 GLY A N 1
ATOM 1125 C CA . GLY A 1 147 ? 0.397 0.435 -13.385 1.00 92.69 147 GLY A CA 1
ATOM 1126 C C . GLY A 1 147 ? 0.308 -0.551 -12.227 1.00 92.69 147 GLY A C 1
ATOM 1127 O O . GLY A 1 147 ? -0.382 -1.568 -12.361 1.00 92.69 147 GLY A O 1
ATOM 1128 N N . ASP A 1 148 ? 0.968 -0.247 -11.116 1.00 94.69 148 ASP A N 1
ATOM 1129 C CA . ASP A 1 148 ? 0.863 -0.963 -9.854 1.00 94.69 148 ASP A CA 1
ATOM 1130 C C . ASP A 1 148 ? -0.582 -1.069 -9.336 1.00 94.69 148 ASP A C 1
ATOM 1132 O O . ASP A 1 148 ? -1.342 -0.098 -9.297 1.00 94.69 148 ASP A O 1
ATOM 1136 N N . ARG A 1 149 ? -0.988 -2.277 -8.937 1.00 95.75 149 ARG A N 1
ATOM 1137 C CA . ARG A 1 149 ? -2.347 -2.605 -8.494 1.00 95.75 149 ARG A CA 1
ATOM 1138 C C . ARG A 1 149 ? -2.326 -3.428 -7.222 1.00 95.75 149 ARG A C 1
ATOM 1140 O O . ARG A 1 149 ? -1.597 -4.412 -7.113 1.00 95.75 149 ARG A O 1
ATOM 1147 N N . VAL A 1 150 ? -3.213 -3.072 -6.304 1.00 96.88 150 VAL A N 1
ATOM 1148 C CA . VAL A 1 150 ? -3.320 -3.700 -4.988 1.00 96.88 150 VAL A CA 1
ATOM 1149 C C . VAL A 1 150 ? -4.766 -4.091 -4.711 1.00 96.88 150 VAL A C 1
ATOM 1151 O O . VAL A 1 150 ? -5.703 -3.402 -5.109 1.00 96.88 150 VAL A O 1
ATOM 1154 N N . LYS A 1 151 ? -4.954 -5.211 -4.022 1.00 97.31 151 LYS A N 1
ATOM 1155 C CA . LYS A 1 151 ? -6.240 -5.648 -3.481 1.00 97.31 151 LYS A CA 1
ATOM 1156 C C . LYS A 1 151 ? -6.201 -5.547 -1.964 1.00 97.31 151 LYS A C 1
ATOM 1158 O O . LYS A 1 151 ? -5.225 -5.971 -1.350 1.00 97.31 151 LYS A O 1
ATOM 1163 N N . ILE A 1 152 ? -7.256 -5.003 -1.369 1.00 97.06 152 ILE A N 1
ATOM 1164 C CA . ILE A 1 152 ? -7.327 -4.742 0.069 1.00 97.06 152 ILE A CA 1
ATOM 1165 C C . ILE A 1 152 ? -8.352 -5.679 0.701 1.00 97.06 152 ILE A C 1
ATOM 1167 O O . ILE A 1 152 ? -9.487 -5.795 0.224 1.00 97.06 152 ILE A O 1
ATOM 1171 N N . TYR A 1 153 ? -7.950 -6.314 1.796 1.00 97.12 153 TYR A N 1
ATOM 1172 C CA . TYR A 1 153 ? -8.794 -7.158 2.629 1.00 97.12 153 TYR A CA 1
ATOM 1173 C C . TYR A 1 153 ? -8.938 -6.557 4.025 1.00 97.12 153 TYR A C 1
ATOM 1175 O O . TYR A 1 153 ? -7.985 -5.998 4.563 1.00 97.12 153 TYR A O 1
ATOM 1183 N N . MET A 1 154 ? -10.112 -6.734 4.622 1.00 95.94 154 MET A N 1
ATOM 1184 C CA . MET A 1 154 ? -10.389 -6.481 6.031 1.00 95.94 154 MET A CA 1
ATOM 1185 C C . MET A 1 154 ? -10.930 -7.765 6.653 1.00 95.94 154 MET A C 1
ATOM 1187 O O . MET A 1 154 ? -11.971 -8.257 6.220 1.00 95.94 154 MET A O 1
ATOM 1191 N N . ASN A 1 155 ? -10.242 -8.302 7.661 1.00 95.94 155 ASN A N 1
ATOM 1192 C CA . ASN A 1 155 ? -10.597 -9.562 8.326 1.00 95.94 155 ASN A CA 1
ATOM 1193 C C . ASN A 1 155 ? -10.898 -10.679 7.305 1.00 95.94 155 ASN A C 1
ATOM 1195 O O . ASN A 1 155 ? -11.961 -11.294 7.336 1.00 95.94 155 ASN A O 1
ATOM 1199 N N . ASP A 1 156 ? -9.985 -10.859 6.345 1.00 95.12 156 ASP A N 1
ATOM 1200 C CA . ASP A 1 156 ? -10.063 -11.819 5.231 1.00 95.12 156 ASP A CA 1
ATOM 1201 C C . ASP A 1 156 ? -11.213 -11.598 4.221 1.00 95.12 156 ASP A C 1
ATOM 1203 O O . ASP A 1 156 ? -11.361 -12.358 3.261 1.00 95.12 156 ASP A O 1
ATOM 1207 N N . MET A 1 157 ? -11.994 -10.521 4.355 1.00 95.62 157 MET A N 1
ATOM 1208 C CA . MET A 1 157 ? -13.008 -10.110 3.378 1.00 95.62 157 MET A CA 1
ATOM 1209 C C . MET A 1 157 ? -12.457 -9.045 2.431 1.00 95.62 157 MET A C 1
ATOM 1211 O O . MET A 1 157 ? -11.835 -8.080 2.865 1.00 95.62 157 MET A O 1
ATOM 1215 N N . VAL A 1 158 ? -12.710 -9.183 1.127 1.00 96.19 158 VAL A N 1
ATOM 1216 C CA . VAL A 1 158 ? -12.281 -8.191 0.127 1.00 96.19 158 VAL A CA 1
ATOM 1217 C C . VAL A 1 158 ? -13.097 -6.911 0.293 1.00 96.19 158 VAL A C 1
ATOM 1219 O O . VAL A 1 158 ? -14.314 -6.930 0.116 1.00 96.19 158 VAL A O 1
ATOM 1222 N N . VAL A 1 159 ? -12.418 -5.804 0.588 1.00 95.88 159 VAL A N 1
ATOM 1223 C CA . VAL A 1 159 ? -13.026 -4.464 0.660 1.00 95.88 159 VAL A CA 1
ATOM 1224 C C . VAL A 1 159 ? -12.751 -3.643 -0.595 1.00 95.88 159 VAL A C 1
ATOM 1226 O O . VAL A 1 159 ? -13.599 -2.861 -1.007 1.00 95.88 159 VAL A O 1
ATOM 1229 N N . GLU A 1 160 ? -11.608 -3.865 -1.246 1.00 96.25 160 GLU A N 1
ATOM 1230 C CA . GLU A 1 160 ? -11.283 -3.275 -2.545 1.00 96.25 160 GLU A CA 1
ATOM 1231 C C . GLU A 1 160 ? -10.608 -4.326 -3.423 1.00 96.25 160 GLU A C 1
ATOM 1233 O O . GLU A 1 160 ? -9.594 -4.917 -3.045 1.00 96.25 160 GLU A O 1
ATOM 1238 N N . GLN A 1 161 ? -11.183 -4.582 -4.598 1.00 96.19 161 GLN A N 1
ATOM 1239 C CA . GLN A 1 161 ? -10.758 -5.688 -5.450 1.00 96.19 161 GLN A CA 1
ATOM 1240 C C . GLN A 1 161 ? -9.541 -5.333 -6.310 1.00 96.19 161 GLN A C 1
ATOM 1242 O O . GLN A 1 161 ? -8.749 -6.225 -6.628 1.00 96.19 161 GLN A O 1
ATOM 1247 N N . ASN A 1 162 ? -9.419 -4.076 -6.747 1.00 95.94 162 ASN A N 1
ATOM 1248 C CA . ASN A 1 162 ? -8.400 -3.656 -7.708 1.00 95.94 162 ASN A CA 1
ATOM 1249 C C . ASN A 1 162 ? -8.154 -2.145 -7.623 1.00 95.94 162 ASN A C 1
ATOM 1251 O O . ASN A 1 162 ? -8.631 -1.365 -8.452 1.00 95.94 162 ASN A O 1
ATOM 1255 N N . LEU A 1 163 ? -7.363 -1.744 -6.634 1.00 95.69 163 LEU A N 1
ATOM 1256 C CA . LEU A 1 163 ? -6.918 -0.372 -6.476 1.00 95.69 163 LEU A CA 1
ATOM 1257 C C . LEU A 1 163 ? -5.701 -0.113 -7.367 1.00 95.69 163 LEU A C 1
ATOM 1259 O O . LEU A 1 163 ? -4.623 -0.648 -7.121 1.00 95.69 163 LEU A O 1
ATOM 1263 N N . LEU A 1 164 ? -5.863 0.734 -8.385 1.00 95.44 164 LEU A N 1
ATOM 1264 C CA . LEU A 1 164 ? -4.742 1.246 -9.177 1.00 95.44 164 LEU A CA 1
ATOM 1265 C C . LEU A 1 164 ? -3.989 2.315 -8.379 1.00 95.44 164 LEU A C 1
ATOM 1267 O O . LEU A 1 164 ? -4.549 3.384 -8.095 1.00 95.44 164 LEU A O 1
ATOM 1271 N N . LEU A 1 165 ? -2.719 2.048 -8.090 1.00 95.44 165 LEU A N 1
ATOM 1272 C CA . LEU A 1 165 ? -1.819 3.006 -7.474 1.00 95.44 165 LEU A CA 1
ATOM 1273 C C . LEU A 1 165 ? -1.463 4.099 -8.483 1.00 95.44 165 LEU A C 1
ATOM 1275 O O . LEU A 1 165 ? -1.158 3.863 -9.650 1.00 95.44 165 LEU A O 1
ATOM 1279 N N . THR A 1 166 ? -1.590 5.337 -8.027 1.00 94.94 166 THR A N 1
ATOM 1280 C CA . THR A 1 166 ? -1.239 6.539 -8.785 1.00 94.94 166 THR A CA 1
ATOM 1281 C C . THR A 1 166 ? -0.419 7.453 -7.891 1.00 94.94 166 THR A C 1
ATOM 1283 O O . THR A 1 166 ? -0.382 7.243 -6.684 1.00 94.94 166 THR A O 1
ATOM 1286 N N . GLY A 1 167 ? 0.172 8.517 -8.437 1.00 93.31 167 GLY A N 1
ATOM 1287 C CA . GLY A 1 167 ? 0.947 9.465 -7.623 1.00 93.31 167 GLY A CA 1
ATOM 1288 C C . GLY A 1 167 ? 0.112 10.221 -6.576 1.00 93.31 167 GLY A C 1
ATOM 1289 O O . GLY A 1 167 ? 0.658 10.730 -5.596 1.00 93.31 167 GLY A O 1
ATOM 1290 N N . ALA A 1 168 ? -1.210 10.280 -6.767 1.00 95.25 168 ALA A N 1
ATOM 1291 C CA . ALA A 1 168 ? -2.158 10.802 -5.789 1.00 95.25 168 ALA A CA 1
ATOM 1292 C C . ALA A 1 168 ? -2.710 9.685 -4.893 1.00 95.25 168 ALA A C 1
ATOM 1294 O O . ALA A 1 168 ? -2.932 8.563 -5.356 1.00 95.25 168 ALA A O 1
ATOM 1295 N N . PHE A 1 169 ? -2.988 10.035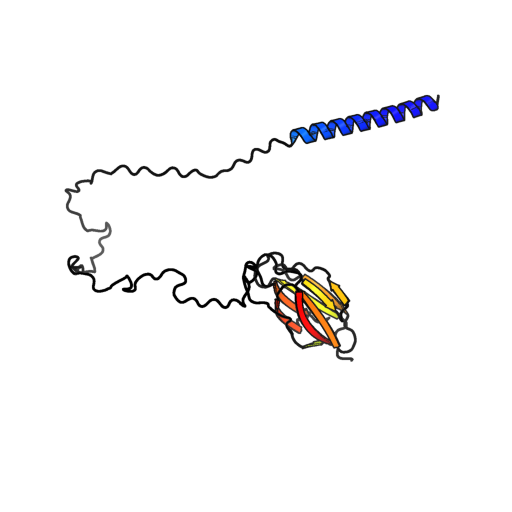 -3.636 1.00 95.25 169 PHE A N 1
ATOM 1296 C CA . PHE A 1 169 ? -3.637 9.151 -2.674 1.00 95.25 169 PHE A CA 1
ATOM 1297 C C . PHE A 1 169 ? -5.059 8.797 -3.104 1.00 95.25 169 PHE A C 1
ATOM 1299 O O . PHE A 1 169 ? -5.870 9.668 -3.426 1.00 95.25 169 PHE A O 1
ATOM 1306 N N . LYS A 1 170 ? -5.355 7.501 -3.077 1.00 94.62 170 LYS A N 1
ATOM 1307 C CA . LYS A 1 170 ? -6.684 6.929 -3.279 1.00 94.62 170 LYS A CA 1
ATOM 1308 C C . LYS A 1 170 ? -6.954 5.936 -2.175 1.00 94.62 170 LYS A C 1
ATOM 1310 O O . LYS A 1 170 ? -6.060 5.198 -1.777 1.00 94.62 170 LYS A O 1
ATOM 1315 N N . GLY A 1 171 ? -8.178 5.908 -1.685 1.00 91.19 171 GLY A N 1
ATOM 1316 C CA . GLY A 1 171 ? -8.471 5.114 -0.514 1.00 91.19 171 GLY A CA 1
ATOM 1317 C C . GLY A 1 171 ? -9.931 4.807 -0.325 1.00 91.19 171 GLY A C 1
ATOM 1318 O O . GLY A 1 171 ? -10.788 5.263 -1.081 1.00 91.19 171 GLY A O 1
ATOM 1319 N N . ILE A 1 172 ? -10.169 4.033 0.720 1.00 94.44 172 ILE A N 1
ATOM 1320 C CA . ILE A 1 172 ? -11.472 3.559 1.153 1.00 94.44 172 ILE A CA 1
ATOM 1321 C C . ILE A 1 172 ? -11.616 3.815 2.650 1.00 94.44 172 ILE A C 1
ATOM 1323 O O . ILE A 1 172 ? -10.631 3.845 3.390 1.00 94.44 172 ILE A O 1
ATOM 1327 N N . ASN A 1 173 ? -12.856 3.965 3.097 1.00 95.50 173 ASN A N 1
ATOM 1328 C CA . ASN A 1 173 ? -13.170 3.947 4.519 1.00 95.50 173 ASN A CA 1
ATOM 1329 C C . ASN A 1 173 ? -13.632 2.544 4.893 1.00 95.50 173 ASN A C 1
ATOM 1331 O O . ASN A 1 173 ? -14.400 1.933 4.148 1.00 95.50 173 ASN A O 1
ATOM 1335 N N . VAL A 1 174 ? -13.172 2.047 6.038 1.00 94.31 174 VAL A N 1
ATOM 1336 C CA . VAL A 1 174 ? -13.538 0.719 6.534 1.00 94.31 174 VAL A CA 1
ATOM 1337 C C . VAL A 1 174 ? -13.984 0.818 7.984 1.00 94.31 174 VAL A C 1
ATOM 1339 O O . VAL A 1 174 ? -13.297 1.417 8.815 1.00 94.31 174 VAL A O 1
ATOM 1342 N N . ASP A 1 175 ? -15.137 0.222 8.277 1.00 94.62 175 ASP A N 1
ATOM 1343 C CA . ASP A 1 175 ? -15.679 0.144 9.629 1.00 94.62 175 ASP A CA 1
ATOM 1344 C C . ASP A 1 175 ? -14.868 -0.845 10.476 1.00 94.62 175 ASP A C 1
ATOM 1346 O O . ASP A 1 175 ? -14.563 -1.960 10.046 1.00 94.62 175 ASP A O 1
ATOM 1350 N N . LEU A 1 176 ? -14.522 -0.434 11.697 1.00 94.00 176 LEU A N 1
ATOM 1351 C CA . LEU A 1 176 ? -13.768 -1.250 12.640 1.00 94.00 176 LEU A CA 1
ATOM 1352 C C . LEU A 1 176 ? -14.709 -2.058 13.541 1.00 94.00 176 LEU A C 1
ATOM 1354 O O . LEU A 1 176 ? -15.590 -1.509 14.218 1.00 94.00 176 LEU A O 1
ATOM 1358 N N . GLN A 1 177 ? -14.457 -3.363 13.611 1.00 93.81 177 GLN A N 1
ATOM 1359 C CA . GLN A 1 177 ? -15.039 -4.257 14.609 1.00 93.81 177 GLN A CA 1
ATOM 1360 C C . GLN A 1 177 ? -14.320 -4.081 15.951 1.00 93.81 177 GLN A C 1
ATOM 1362 O O . GLN A 1 177 ? -13.183 -3.609 16.001 1.00 93.81 177 GLN A O 1
ATOM 1367 N N . ASP A 1 178 ? -14.984 -4.422 17.052 1.00 93.12 178 ASP A N 1
ATOM 1368 C CA . ASP A 1 178 ? -14.379 -4.308 18.382 1.00 93.12 178 ASP A CA 1
ATOM 1369 C C . ASP A 1 178 ? -13.230 -5.316 18.541 1.00 93.12 178 ASP A C 1
ATOM 1371 O O . ASP A 1 178 ? -13.352 -6.481 18.158 1.00 93.12 178 ASP A O 1
ATOM 1375 N N . GLY A 1 179 ? -12.100 -4.867 19.098 1.00 93.62 179 GLY A N 1
ATOM 1376 C CA . GLY A 1 179 ? -10.882 -5.672 19.199 1.00 93.62 179 GLY A CA 1
ATOM 1377 C C . GLY A 1 179 ? -9.967 -5.546 17.976 1.00 93.62 179 GLY A C 1
ATOM 1378 O O . GLY A 1 179 ? -9.709 -4.445 17.492 1.00 93.62 179 GLY A O 1
ATOM 1379 N N . PHE A 1 180 ? -9.401 -6.663 17.515 1.00 94.81 180 PHE A N 1
ATOM 1380 C CA . PHE A 1 180 ? -8.388 -6.677 16.455 1.00 94.81 180 PHE A CA 1
ATOM 1381 C C . PHE A 1 180 ? -9.019 -6.714 15.062 1.00 94.81 180 PHE A C 1
ATOM 1383 O O . PHE A 1 180 ? -9.835 -7.582 14.766 1.00 94.81 180 PHE A O 1
ATOM 1390 N N . ASN A 1 181 ? -8.579 -5.810 14.189 1.00 96.12 181 ASN A N 1
ATOM 1391 C CA . ASN A 1 181 ? -8.955 -5.764 12.782 1.00 96.12 181 ASN A CA 1
ATOM 1392 C C . ASN A 1 181 ? -7.698 -5.933 11.930 1.00 96.12 181 ASN A C 1
ATOM 1394 O O . ASN A 1 181 ? -6.759 -5.144 12.042 1.00 96.12 181 ASN A O 1
ATOM 1398 N N . ARG A 1 182 ? -7.668 -6.964 11.090 1.00 97.25 182 ARG A N 1
ATOM 1399 C CA . ARG A 1 182 ? -6.540 -7.272 10.211 1.00 97.25 182 ARG A CA 1
ATOM 1400 C C . ARG A 1 182 ? -6.778 -6.686 8.827 1.00 97.25 182 ARG A C 1
ATOM 1402 O O . ARG A 1 182 ? -7.741 -7.060 8.161 1.00 97.25 182 ARG A O 1
ATOM 1409 N N . LEU A 1 183 ? -5.877 -5.814 8.391 1.00 97.19 183 LEU A N 1
ATOM 1410 C CA . LEU A 1 183 ? -5.837 -5.277 7.037 1.00 97.19 183 LEU A CA 1
ATOM 1411 C C . LEU A 1 183 ? -4.707 -5.935 6.257 1.00 97.19 183 LEU A C 1
ATOM 1413 O O . LEU A 1 183 ? -3.554 -5.854 6.678 1.00 97.19 183 LEU A O 1
ATOM 1417 N N . ASP A 1 184 ? -5.029 -6.520 5.107 1.00 97.75 184 ASP A N 1
ATOM 1418 C CA . ASP A 1 184 ? -4.028 -7.056 4.185 1.00 97.75 184 ASP A CA 1
ATOM 1419 C C . ASP A 1 184 ? -4.081 -6.336 2.840 1.00 97.75 184 ASP A C 1
ATOM 1421 O O . ASP A 1 184 ? -5.139 -6.218 2.221 1.00 97.75 184 ASP A O 1
ATOM 1425 N N . PHE A 1 185 ? -2.914 -5.927 2.356 1.00 97.25 185 PHE A N 1
ATOM 1426 C CA . PHE A 1 185 ? -2.701 -5.313 1.052 1.00 97.25 185 PHE A CA 1
ATOM 1427 C C . PHE A 1 185 ? -1.947 -6.306 0.166 1.00 97.25 185 PHE A C 1
ATOM 1429 O O . PHE A 1 185 ? -0.756 -6.530 0.356 1.00 97.25 185 PHE A O 1
ATOM 1436 N N . GLU A 1 186 ? -2.635 -6.940 -0.779 1.00 97.44 186 GLU A N 1
ATOM 1437 C CA . GLU A 1 186 ? -2.052 -7.900 -1.722 1.00 97.44 186 GLU A CA 1
ATOM 1438 C C . GLU A 1 186 ? -1.634 -7.196 -3.010 1.00 97.44 186 GLU A C 1
ATOM 1440 O O . GLU A 1 186 ? -2.478 -6.613 -3.698 1.00 97.44 186 GLU A O 1
ATOM 1445 N N . ALA A 1 187 ? -0.356 -7.294 -3.368 1.00 97.00 187 ALA A N 1
ATOM 1446 C CA . ALA A 1 187 ? 0.131 -6.812 -4.653 1.00 97.00 187 ALA A CA 1
ATOM 1447 C C . ALA A 1 187 ? -0.385 -7.726 -5.776 1.00 97.00 187 ALA A C 1
ATOM 1449 O O . ALA A 1 187 ? 0.007 -8.887 -5.881 1.00 97.00 187 ALA A O 1
ATOM 1450 N N . LEU A 1 188 ? -1.273 -7.216 -6.631 1.00 96.19 188 LEU A N 1
ATOM 1451 C CA . LEU A 1 188 ? -1.815 -7.979 -7.763 1.00 96.19 188 LEU A CA 1
ATOM 1452 C C . LEU A 1 188 ? -0.818 -8.081 -8.917 1.00 96.19 188 LEU A C 1
ATOM 1454 O O . LEU A 1 188 ? -0.862 -9.021 -9.708 1.00 96.19 188 LEU A O 1
ATOM 1458 N N . ASN A 1 189 ? 0.052 -7.085 -9.035 1.00 93.50 189 ASN A N 1
ATOM 1459 C CA . ASN A 1 189 ? 1.125 -7.005 -10.010 1.00 93.50 189 ASN A CA 1
ATOM 1460 C C . ASN A 1 189 ? 2.260 -6.140 -9.434 1.00 93.50 189 ASN A C 1
ATOM 1462 O O . ASN A 1 189 ? 2.239 -5.793 -8.258 1.00 93.50 189 ASN A O 1
ATOM 1466 N N . HIS A 1 190 ? 3.237 -5.817 -10.274 1.00 85.88 190 HIS A N 1
ATOM 1467 C CA . HIS A 1 190 ? 4.334 -4.897 -9.978 1.00 85.88 190 HIS A CA 1
ATOM 1468 C C . HIS A 1 190 ? 4.499 -3.868 -11.112 1.00 85.88 190 HIS A C 1
ATOM 1470 O O . HIS A 1 190 ? 5.609 -3.562 -11.529 1.00 85.88 190 HIS A O 1
ATOM 1476 N N . GLY A 1 191 ? 3.377 -3.470 -11.723 1.00 86.88 191 GLY A N 1
ATOM 1477 C CA . GLY A 1 191 ? 3.392 -2.533 -12.840 1.00 86.88 191 GLY A CA 1
ATOM 1478 C C . GLY A 1 191 ? 4.289 -2.981 -13.997 1.00 86.88 191 GLY A C 1
ATOM 1479 O O . GLY A 1 191 ? 4.253 -4.143 -14.415 1.00 86.88 191 GLY A O 1
ATOM 1480 N N . SER A 1 192 ? 5.060 -2.040 -14.535 1.00 85.88 192 SER A N 1
ATOM 1481 C CA . SER A 1 192 ? 6.057 -2.295 -15.583 1.00 85.88 192 SER A CA 1
ATOM 1482 C C . SER A 1 192 ? 7.441 -2.615 -15.001 1.00 85.88 192 SER A C 1
ATOM 1484 O O . SER A 1 192 ? 8.285 -3.155 -15.720 1.00 85.88 192 SER A O 1
ATOM 1486 N N . SER A 1 193 ? 7.666 -2.303 -13.721 1.00 84.88 193 SER A N 1
ATOM 1487 C CA . SER A 1 193 ? 8.955 -2.368 -13.034 1.00 84.88 193 SER A CA 1
ATOM 1488 C C . SER A 1 193 ? 8.782 -2.997 -11.653 1.00 84.88 193 SER A C 1
ATOM 1490 O O . SER A 1 193 ? 8.170 -2.417 -10.768 1.00 84.88 193 SER A O 1
ATOM 1492 N N . ALA A 1 194 ? 9.358 -4.181 -11.437 1.00 84.75 194 ALA A N 1
ATOM 1493 C CA . ALA A 1 194 ? 9.348 -4.788 -10.109 1.00 84.75 194 ALA A CA 1
ATOM 1494 C C . ALA A 1 194 ? 10.232 -4.016 -9.110 1.00 84.75 194 ALA A C 1
ATOM 1496 O O . ALA A 1 194 ? 11.318 -3.579 -9.504 1.00 84.75 194 ALA A O 1
ATOM 1497 N N . PRO A 1 195 ? 9.868 -3.954 -7.810 1.00 91.94 195 PRO A N 1
ATOM 1498 C CA . PRO A 1 195 ? 8.661 -4.497 -7.158 1.00 91.94 195 PRO A CA 1
ATOM 1499 C C . PRO A 1 195 ? 7.455 -3.537 -7.182 1.00 91.94 195 PRO A C 1
ATOM 1501 O O . PRO A 1 195 ? 7.581 -2.397 -7.597 1.00 91.94 195 PRO A O 1
ATOM 1504 N N . ASN A 1 196 ? 6.303 -3.982 -6.664 1.00 94.25 196 ASN A N 1
ATOM 1505 C CA . ASN A 1 196 ? 5.182 -3.088 -6.367 1.00 94.25 196 ASN A CA 1
ATOM 1506 C C . ASN A 1 196 ? 5.571 -2.139 -5.231 1.00 94.25 196 ASN A C 1
ATOM 1508 O O . ASN A 1 196 ? 5.944 -2.609 -4.146 1.00 94.25 196 ASN A O 1
ATOM 1512 N N . THR A 1 197 ? 5.459 -0.832 -5.455 1.00 93.75 197 THR A N 1
ATOM 1513 C CA . THR A 1 197 ? 5.836 0.177 -4.463 1.00 93.75 197 THR A CA 1
ATOM 1514 C C . THR A 1 197 ? 4.651 1.040 -4.076 1.00 93.75 197 THR A C 1
ATOM 1516 O O . THR A 1 197 ? 4.031 1.722 -4.890 1.00 93.75 197 THR A O 1
ATOM 1519 N N . ALA A 1 198 ? 4.343 1.061 -2.783 1.00 95.50 198 ALA A N 1
ATOM 1520 C CA . ALA A 1 198 ? 3.297 1.939 -2.294 1.00 95.50 198 ALA A CA 1
ATOM 1521 C C . ALA A 1 198 ? 3.639 2.574 -0.961 1.00 95.50 198 ALA A C 1
ATOM 1523 O O . ALA A 1 198 ? 4.454 2.089 -0.174 1.00 95.50 198 ALA A O 1
ATOM 1524 N N . GLN A 1 199 ? 2.928 3.660 -0.707 1.00 96.69 199 GLN A N 1
ATOM 1525 C CA . GLN A 1 199 ? 2.772 4.258 0.599 1.00 96.69 199 GLN A CA 1
ATOM 1526 C C . GLN A 1 199 ? 1.316 4.099 1.031 1.00 96.69 199 GLN A C 1
ATOM 1528 O O . GLN A 1 199 ? 0.415 4.402 0.246 1.00 96.69 199 GLN A O 1
ATOM 1533 N N . VAL A 1 200 ? 1.108 3.684 2.278 1.00 97.00 200 VAL A N 1
ATOM 1534 C CA . VAL A 1 200 ? -0.192 3.659 2.947 1.00 97.00 200 VAL A CA 1
ATOM 1535 C C . VAL A 1 200 ? -0.209 4.650 4.095 1.00 97.00 200 VAL A C 1
ATOM 1537 O O . VAL A 1 200 ? 0.690 4.655 4.935 1.00 97.00 200 VAL A O 1
ATOM 1540 N N . ASP A 1 201 ? -1.274 5.437 4.146 1.00 97.31 201 ASP A N 1
ATOM 1541 C CA . ASP A 1 201 ? -1.582 6.345 5.237 1.00 97.31 201 ASP A CA 1
ATOM 1542 C C . ASP A 1 201 ? -2.963 5.971 5.796 1.00 97.31 201 ASP A C 1
ATOM 1544 O O . ASP A 1 201 ? -3.911 5.708 5.048 1.00 97.31 201 ASP A O 1
ATOM 1548 N N . VAL A 1 202 ? -3.080 5.921 7.122 1.00 97.12 202 VAL A N 1
ATOM 1549 C CA . VAL A 1 202 ? -4.328 5.604 7.823 1.00 97.12 202 VAL A CA 1
ATOM 1550 C C . VAL A 1 202 ? -4.733 6.782 8.690 1.00 97.12 202 VAL A C 1
ATOM 1552 O O . VAL A 1 202 ? -3.945 7.287 9.494 1.00 97.12 202 VAL A O 1
ATOM 1555 N N . TYR A 1 203 ? -5.987 7.183 8.543 1.00 96.62 203 TYR A N 1
ATOM 1556 C CA . TYR A 1 203 ? -6.612 8.291 9.244 1.00 96.62 203 TYR A CA 1
ATOM 1557 C C . TYR A 1 203 ? -7.694 7.779 10.192 1.00 96.62 203 TYR A C 1
ATOM 1559 O O . TYR A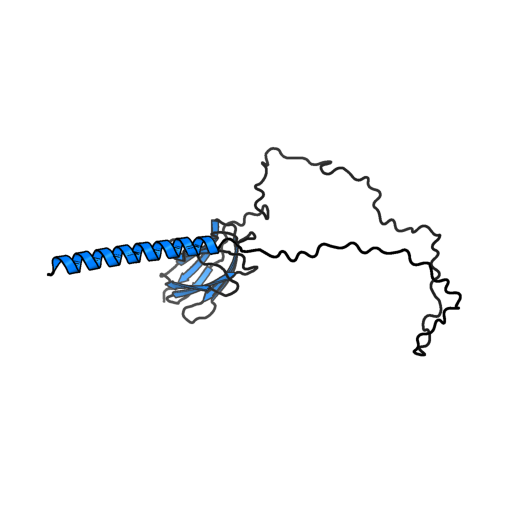 1 203 ? -8.428 6.841 9.865 1.00 96.62 203 TYR A O 1
ATOM 1567 N N . ASN A 1 204 ? -7.807 8.402 11.362 1.00 94.69 204 ASN A N 1
ATOM 1568 C CA . ASN A 1 204 ? -8.910 8.137 12.282 1.00 94.69 204 ASN A CA 1
ATOM 1569 C C . ASN A 1 204 ? -10.224 8.783 11.799 1.00 94.69 204 ASN A C 1
ATOM 1571 O O . ASN A 1 204 ? -10.274 9.487 10.789 1.00 94.69 204 ASN A O 1
ATOM 1575 N N . ASP A 1 205 ? -11.299 8.563 12.551 1.00 92.81 205 ASP A N 1
ATOM 1576 C CA . ASP A 1 205 ? -12.636 9.108 12.289 1.00 92.81 205 ASP A CA 1
ATOM 1577 C C . ASP A 1 205 ? -12.720 10.643 12.379 1.00 92.81 205 ASP A C 1
ATOM 1579 O O . ASP A 1 205 ? -13.666 11.245 11.870 1.00 92.81 205 ASP A O 1
ATOM 1583 N N . LYS A 1 206 ? -11.715 11.288 12.981 1.00 93.25 206 LYS A N 1
ATOM 1584 C CA . LYS A 1 206 ? -11.549 12.749 13.027 1.00 93.25 206 LYS A CA 1
ATOM 1585 C C . LYS A 1 206 ? -10.735 13.298 11.851 1.00 93.25 206 LYS A C 1
ATOM 1587 O O . LYS A 1 206 ? -10.599 14.513 11.731 1.00 93.25 206 LYS A O 1
ATOM 1592 N N . GLY A 1 207 ? -10.205 12.431 10.986 1.00 93.12 207 GLY A N 1
ATOM 1593 C CA . GLY A 1 207 ? -9.352 12.809 9.859 1.00 93.12 207 GLY A CA 1
ATOM 1594 C C . GLY A 1 207 ? -7.895 13.089 10.237 1.00 93.12 207 GLY A C 1
ATOM 1595 O O . GLY A 1 207 ? -7.166 13.691 9.452 1.00 93.12 207 GLY A O 1
ATOM 1596 N N . GLU A 1 208 ? -7.447 12.668 11.419 1.00 95.06 208 GLU A N 1
ATOM 1597 C CA . GLU A 1 208 ? -6.056 12.795 11.856 1.00 95.06 208 GLU A CA 1
ATOM 1598 C C . GLU A 1 208 ? -5.251 11.577 11.390 1.00 95.06 208 GLU A C 1
ATOM 1600 O O . GLU A 1 208 ? -5.713 10.439 11.497 1.00 95.06 208 GLU A O 1
ATOM 1605 N N . LEU A 1 209 ? -4.037 11.810 10.884 1.00 96.06 209 LEU A N 1
ATOM 1606 C CA . LEU A 1 209 ? -3.122 10.744 10.476 1.00 96.06 209 LEU A CA 1
ATOM 1607 C C . LEU A 1 209 ? -2.628 9.989 11.717 1.00 96.06 209 LEU A C 1
ATOM 1609 O O . LEU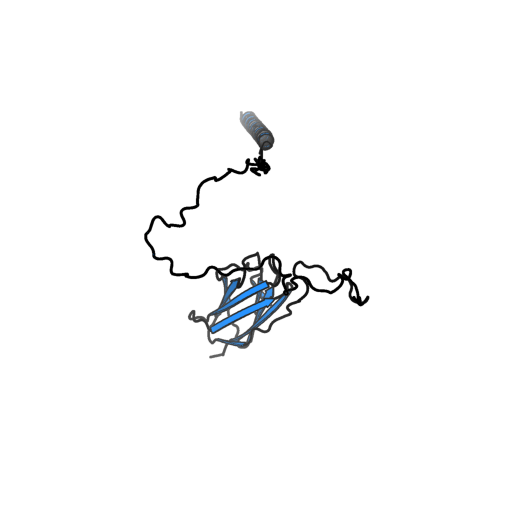 A 1 209 ? -1.942 10.567 12.558 1.00 96.06 209 LEU A O 1
ATOM 1613 N N . ILE A 1 210 ? -2.947 8.699 11.809 1.00 95.50 210 ILE A N 1
ATOM 1614 C CA . ILE A 1 210 ? -2.544 7.835 12.930 1.00 95.50 210 ILE A CA 1
ATOM 1615 C C . ILE A 1 210 ? -1.428 6.862 12.556 1.00 95.50 210 ILE A C 1
ATOM 1617 O O . ILE A 1 210 ? -0.739 6.349 13.436 1.00 95.50 210 ILE A O 1
ATOM 1621 N N . TYR A 1 211 ? -1.238 6.600 11.263 1.00 96.75 211 TYR A N 1
ATOM 1622 C CA . TYR A 1 211 ? -0.229 5.668 10.781 1.00 96.75 211 TYR A CA 1
ATOM 1623 C C . TYR A 1 211 ? 0.183 5.997 9.346 1.00 96.75 211 TYR A C 1
ATOM 1625 O O . TYR A 1 211 ? -0.662 6.349 8.527 1.00 96.75 211 TYR A O 1
ATOM 1633 N N . SER A 1 212 ? 1.470 5.856 9.037 1.00 96.62 212 SER A N 1
ATOM 1634 C CA . SER A 1 212 ? 2.007 5.984 7.682 1.00 96.62 212 SER A CA 1
ATOM 1635 C C . SER A 1 212 ? 3.185 5.035 7.516 1.00 96.62 212 SER A C 1
ATOM 1637 O O . SER A 1 212 ? 4.086 5.011 8.358 1.00 96.62 212 SER A O 1
ATOM 1639 N N . ASN A 1 213 ? 3.181 4.239 6.451 1.00 97.38 213 ASN A N 1
ATOM 1640 C CA . ASN A 1 213 ? 4.292 3.355 6.118 1.00 97.38 213 ASN A CA 1
ATOM 1641 C C . ASN A 1 213 ? 4.349 3.089 4.612 1.00 97.38 213 ASN A C 1
ATOM 1643 O O . ASN A 1 213 ? 3.474 3.491 3.846 1.00 97.38 213 ASN A O 1
ATOM 1647 N N . LYS A 1 214 ? 5.412 2.424 4.180 1.00 96.06 214 LYS A N 1
ATOM 1648 C CA . LYS A 1 214 ? 5.658 2.041 2.797 1.00 96.06 214 LYS A CA 1
ATOM 1649 C C . LYS A 1 214 ? 5.911 0.545 2.727 1.00 96.06 214 LYS A C 1
ATOM 1651 O O . LYS A 1 214 ? 6.420 -0.049 3.680 1.00 96.06 214 LYS A O 1
ATOM 1656 N N . TRP A 1 215 ? 5.602 -0.043 1.584 1.00 94.81 215 TRP A N 1
ATOM 1657 C CA . TRP A 1 215 ? 5.949 -1.426 1.298 1.00 94.81 215 TRP A CA 1
ATOM 1658 C C . TRP A 1 215 ? 6.637 -1.556 -0.052 1.00 94.81 215 TRP A C 1
ATOM 1660 O O . TRP A 1 215 ? 6.443 -0.740 -0.956 1.00 94.81 215 TRP A O 1
ATOM 1670 N N . LEU A 1 216 ? 7.422 -2.624 -0.160 1.00 93.94 216 LEU A N 1
ATOM 1671 C CA . LEU A 1 216 ? 7.924 -3.156 -1.417 1.00 93.94 216 LEU A CA 1
ATOM 1672 C C . LEU A 1 216 ? 7.491 -4.617 -1.474 1.00 93.94 216 LEU A C 1
ATOM 1674 O O . LEU A 1 216 ? 7.922 -5.410 -0.640 1.00 93.94 216 LEU A O 1
ATOM 1678 N N . LEU A 1 217 ? 6.618 -4.965 -2.416 1.00 93.94 217 LEU A N 1
ATOM 1679 C CA . LEU A 1 217 ? 6.029 -6.302 -2.506 1.00 93.94 217 LEU A CA 1
ATOM 1680 C C . LEU A 1 217 ? 6.236 -6.896 -3.897 1.00 93.94 217 LEU A C 1
ATOM 1682 O O . LEU A 1 217 ? 6.105 -6.218 -4.915 1.00 93.94 217 LEU A O 1
ATOM 1686 N N . SER A 1 218 ? 6.523 -8.193 -3.962 1.00 94.06 218 SER A N 1
ATOM 1687 C CA . SER A 1 218 ? 6.385 -8.942 -5.208 1.00 94.06 218 SER A CA 1
ATOM 1688 C C . SER A 1 218 ? 4.912 -9.248 -5.466 1.00 94.06 218 SER A C 1
ATOM 1690 O O . SER A 1 218 ? 4.108 -9.315 -4.539 1.00 94.06 218 SER A O 1
ATOM 1692 N N . ALA A 1 219 ? 4.550 -9.448 -6.735 1.00 93.31 219 ALA A N 1
ATOM 1693 C CA . ALA A 1 219 ? 3.191 -9.848 -7.086 1.00 93.31 219 ALA A CA 1
ATOM 1694 C C . ALA A 1 219 ? 2.809 -11.146 -6.345 1.00 93.31 219 ALA A C 1
ATOM 1696 O O . ALA A 1 219 ? 3.555 -12.124 -6.381 1.00 93.31 219 ALA A O 1
ATOM 1697 N N . GLY A 1 220 ? 1.657 -11.137 -5.678 1.00 93.50 220 GLY A N 1
ATOM 1698 C CA . GLY A 1 220 ? 1.165 -12.210 -4.813 1.00 93.50 220 GLY A CA 1
ATOM 1699 C C . GLY A 1 220 ? 1.502 -12.043 -3.327 1.00 93.50 220 GLY A C 1
ATOM 1700 O O . GLY A 1 220 ? 0.792 -12.616 -2.500 1.00 93.50 220 GLY A O 1
ATOM 1701 N N . SER A 1 221 ? 2.512 -11.243 -2.975 1.00 96.56 221 SER A N 1
ATOM 1702 C CA . SER A 1 221 ? 2.863 -10.965 -1.578 1.00 96.56 221 SER A CA 1
ATOM 1703 C C . SER A 1 221 ? 1.881 -9.987 -0.929 1.00 96.56 221 SER A C 1
ATOM 1705 O O . SER A 1 221 ? 1.230 -9.176 -1.602 1.00 96.56 221 SER A O 1
ATOM 1707 N N . LYS A 1 222 ? 1.783 -10.050 0.401 1.00 97.44 222 LYS A N 1
ATOM 1708 C CA . LYS A 1 222 ? 0.867 -9.249 1.219 1.00 97.44 222 LYS A CA 1
ATOM 1709 C C . LYS A 1 222 ? 1.605 -8.382 2.229 1.00 97.44 222 LYS A C 1
ATOM 1711 O O . LYS A 1 222 ? 2.489 -8.855 2.934 1.00 97.44 222 LYS A O 1
ATOM 1716 N N . ALA A 1 223 ? 1.176 -7.133 2.370 1.00 97.69 223 ALA A N 1
ATOM 1717 C CA . ALA A 1 223 ? 1.511 -6.316 3.526 1.00 97.69 223 ALA A CA 1
ATOM 1718 C C . ALA A 1 223 ? 0.362 -6.345 4.547 1.00 97.69 223 ALA A C 1
ATOM 1720 O O . ALA A 1 223 ? -0.775 -6.053 4.187 1.00 97.69 223 ALA A O 1
ATOM 1721 N N . THR A 1 224 ? 0.641 -6.686 5.806 1.00 98.00 224 THR A N 1
ATOM 1722 C CA . THR A 1 224 ? -0.369 -6.795 6.875 1.00 98.00 224 THR A CA 1
ATOM 1723 C C . THR A 1 224 ? -0.216 -5.666 7.893 1.00 98.00 224 THR A C 1
ATOM 1725 O O . THR A 1 224 ? 0.869 -5.467 8.437 1.00 98.00 224 THR A O 1
ATOM 1728 N N . LEU A 1 225 ? -1.314 -4.977 8.202 1.00 97.50 225 LEU A N 1
ATOM 1729 C CA . LEU A 1 225 ? -1.441 -3.985 9.274 1.00 97.50 225 LEU A CA 1
ATOM 1730 C C . LEU A 1 225 ? -2.543 -4.429 10.240 1.00 97.50 225 LEU A C 1
ATOM 1732 O O . LEU A 1 225 ? -3.649 -4.758 9.810 1.00 97.50 225 LEU A O 1
ATOM 1736 N N . ILE A 1 226 ? -2.272 -4.402 11.543 1.00 97.19 226 ILE A N 1
ATOM 1737 C CA . ILE A 1 226 ? -3.286 -4.693 12.560 1.00 97.19 226 ILE A CA 1
ATOM 1738 C C . ILE A 1 226 ? -3.770 -3.392 13.187 1.00 97.19 226 ILE A C 1
ATOM 1740 O O . ILE A 1 226 ? -2.991 -2.572 13.669 1.00 97.19 226 ILE A O 1
ATOM 1744 N N . VAL A 1 227 ? -5.086 -3.214 13.200 1.00 96.19 227 VAL A N 1
ATOM 1745 C CA . VAL A 1 227 ? -5.762 -2.072 13.807 1.00 96.19 227 VAL A CA 1
ATOM 1746 C C . VAL A 1 227 ? -6.558 -2.565 15.006 1.00 96.19 227 VAL A C 1
ATOM 1748 O O . VAL A 1 227 ? -7.543 -3.289 14.865 1.00 96.19 227 VAL A O 1
ATOM 1751 N N . THR A 1 228 ? -6.144 -2.171 16.204 1.00 95.75 228 THR A N 1
ATOM 1752 C CA . THR A 1 228 ? -6.872 -2.492 17.433 1.00 95.75 228 THR A CA 1
ATOM 1753 C C . THR A 1 228 ? -7.870 -1.384 17.733 1.00 95.75 228 THR A C 1
ATOM 1755 O O . THR A 1 228 ? -7.474 -0.247 18.006 1.00 95.75 228 THR A O 1
ATOM 1758 N N . LYS A 1 229 ? -9.159 -1.724 17.704 1.00 94.00 229 LYS A N 1
ATOM 1759 C CA . LYS A 1 229 ? -10.225 -0.865 18.197 1.00 94.00 229 LYS A CA 1
ATOM 1760 C C . LYS A 1 229 ? -10.345 -1.034 19.705 1.00 94.00 229 LYS A C 1
ATOM 1762 O O . LYS A 1 229 ? -10.776 -2.086 20.180 1.00 94.00 229 LYS A O 1
ATOM 1767 N N . GLU A 1 230 ? -9.946 -0.012 20.452 1.00 87.44 230 GLU A N 1
ATOM 1768 C CA . GLU A 1 230 ? -10.126 -0.010 21.903 1.00 87.44 230 GLU A CA 1
ATOM 1769 C C . GLU A 1 230 ? -11.616 0.178 22.216 1.00 87.44 230 GLU A C 1
ATOM 1771 O O . GLU A 1 230 ? -12.231 1.162 21.801 1.00 87.44 230 GLU A O 1
ATOM 1776 N N . SER A 1 231 ? -12.212 -0.796 22.906 1.00 72.00 231 SER A N 1
ATOM 1777 C CA . SER A 1 231 ? -13.575 -0.688 23.422 1.00 72.00 231 SER A CA 1
ATOM 1778 C C . SER A 1 231 ? -13.622 0.437 24.459 1.00 72.00 231 SER A C 1
ATOM 1780 O O . SER A 1 231 ? -12.894 0.376 25.451 1.00 72.00 231 SER A O 1
ATOM 1782 N N . MET A 1 232 ? -14.440 1.464 24.209 1.00 59.69 232 MET A N 1
ATOM 1783 C CA . MET A 1 232 ? -14.815 2.456 25.227 1.00 59.69 232 MET A CA 1
ATOM 1784 C C . MET A 1 232 ? -15.819 1.875 26.217 1.00 59.69 232 MET A C 1
ATOM 1786 O O . MET A 1 232 ? -16.694 1.099 25.771 1.00 59.69 232 MET A O 1
#

Organism: NCBI:txid228958

pLDDT: mean 79.13, std 16.24, range [45.0, 98.0]

Foldseek 3Di:
DVVVVVVVVVVVVVVVVVVVVVVVVVVVVVPPDPDDDDPDPDDDDDDDDDPDPDPPPDDDPPDDPDPDPDPDPDDDDDDPPDDDPDDPDDPDDDDPPCVPDDDDPVDDPQPPPPADDDAFAAAEQEEFEAQAQKKKKKKAADPDQQFWWKWKDKPNHTPRGTDTHHRDIDTDIDGDDAFKIKMKIATQACGPHADNKMKMWMAGPVRHTGDIDIDHHHHGHIYMYIYHHYDD

Radius of gyration: 37.31 Å; chains: 1; bounding box: 117×73×73 Å